Protein AF-A0A955VU96-F1 (afdb_monomer)

Foldseek 3Di:
DDDPPDDPPDDDDDPDDDPDDDDDCPPVPDPVVVVVVVLVVLCCQLFAADDPPRLLAPRRHHDPDFDDSVVNLCVSLPPDDDDPQDWDSPPKDKDWAPDFDQAQVVQSCLQVVLVCCCCPNDLHQFDQDPPDNVDTHHGLDQVQVLQCVQVVWDDPVCPDPPDPDFAAQCCQQWDWDWDPDDDPRRDHTKTKGAPPDGIDHGQWGWHWGDDPHGIIIMIMGIPHDRHPQIDTVVGPDIRGHHWDALVRCVPSSNCSNQVSPRNNVVSSRVSSRVD

Sequence (275 aa):
REARDKTPGTLTAVAGRFEVLTIDRRDLTDDDDVEGVRRAVDAWLAFGGLGGRTRRGFGAVAADTVRDPAEELARLSAGLQNRAGVTSLAGARLVTHPKSDATALSALDRGLGRLKAFRQGPGIGRNPGTDDPRRPGRSRWPEADEIRRITGQADRKHRTPLTTTRAFPRAAFGLPIIFHFKDFGDPSDTTLKPRGTERMASPLIIRPYARDEGFGSFALRLSAPMPTPIELGNSAADNVPTAITDAEARSDLMRTALDGNSDVLGAFLKFFAGD

Structure (mmCIF, N/CA/C/O backbone):
data_AF-A0A955VU96-F1
#
_entry.id   AF-A0A955VU96-F1
#
loop_
_atom_site.group_PDB
_atom_site.id
_atom_site.type_symbol
_atom_site.label_atom_id
_atom_site.label_alt_id
_atom_site.label_comp_id
_atom_site.label_asym_id
_atom_site.label_entity_id
_atom_site.label_seq_id
_atom_site.pdbx_PDB_ins_code
_atom_site.Cartn_x
_atom_site.Cartn_y
_atom_site.Cartn_z
_atom_site.occupancy
_atom_site.B_iso_or_equiv
_atom_site.auth_seq_id
_atom_site.auth_comp_id
_atom_site.auth_asym_id
_atom_site.auth_atom_id
_atom_site.pdbx_PDB_model_num
ATOM 1 N N . ARG A 1 1 ? 28.567 -24.040 3.131 1.00 37.78 1 ARG A N 1
ATOM 2 C CA . ARG A 1 1 ? 27.891 -24.135 4.449 1.00 37.78 1 ARG A CA 1
ATOM 3 C C . ARG A 1 1 ? 27.995 -22.757 5.105 1.00 37.78 1 ARG A C 1
ATOM 5 O O . ARG A 1 1 ? 28.803 -22.593 5.993 1.00 37.78 1 ARG A O 1
ATOM 12 N N . GLU A 1 2 ? 27.249 -21.762 4.618 1.00 39.00 2 GLU A N 1
ATOM 13 C CA . GLU A 1 2 ? 27.359 -20.363 5.078 1.00 39.00 2 GLU A CA 1
ATOM 14 C C . GLU A 1 2 ? 26.062 -19.611 4.730 1.00 39.00 2 GLU A C 1
ATOM 16 O O . GLU A 1 2 ? 25.947 -18.960 3.700 1.00 39.00 2 GLU A O 1
ATOM 21 N N . ALA A 1 3 ? 25.012 -19.807 5.531 1.00 41.88 3 ALA A N 1
ATOM 22 C CA . ALA A 1 3 ? 23.758 -19.047 5.417 1.00 41.88 3 ALA A CA 1
ATOM 23 C C . ALA A 1 3 ? 22.894 -19.211 6.680 1.00 41.88 3 ALA A C 1
ATOM 25 O O . ALA A 1 3 ? 21.705 -19.507 6.591 1.00 41.88 3 ALA A O 1
ATOM 26 N N . ARG A 1 4 ? 23.489 -19.111 7.875 1.00 40.88 4 ARG A N 1
ATOM 27 C CA . ARG A 1 4 ? 22.760 -19.340 9.137 1.00 40.88 4 ARG A CA 1
ATOM 28 C C . ARG A 1 4 ? 22.871 -18.217 10.164 1.00 40.88 4 ARG A C 1
ATOM 30 O O . ARG A 1 4 ? 22.653 -18.474 11.337 1.00 40.88 4 ARG A O 1
ATOM 37 N N . ASP A 1 5 ? 23.122 -16.988 9.716 1.00 41.06 5 ASP A N 1
ATOM 38 C CA . ASP A 1 5 ? 23.160 -15.834 10.627 1.00 41.06 5 ASP A CA 1
ATOM 39 C C . ASP A 1 5 ? 22.475 -14.570 10.081 1.00 41.06 5 ASP A C 1
ATOM 41 O O . ASP A 1 5 ? 22.855 -13.442 10.375 1.00 41.06 5 ASP A O 1
ATOM 45 N N . LYS A 1 6 ? 21.446 -14.736 9.239 1.00 42.16 6 LYS A N 1
ATOM 46 C CA . LYS A 1 6 ? 20.579 -13.613 8.857 1.00 42.16 6 LYS A CA 1
ATOM 47 C C . LYS A 1 6 ? 19.292 -13.702 9.658 1.00 42.16 6 LYS A C 1
ATOM 49 O O . LYS A 1 6 ? 18.528 -14.655 9.507 1.00 42.16 6 LYS A O 1
ATOM 54 N N . THR A 1 7 ? 19.066 -12.710 10.515 1.00 37.75 7 THR A N 1
ATOM 55 C CA . THR A 1 7 ? 17.790 -12.487 11.199 1.00 37.75 7 THR A CA 1
ATOM 56 C C . THR A 1 7 ? 16.649 -12.558 10.170 1.00 37.75 7 THR A C 1
ATOM 58 O O . THR A 1 7 ? 16.792 -12.013 9.070 1.00 37.75 7 THR A O 1
ATOM 61 N N . PRO A 1 8 ? 15.509 -13.209 10.464 1.00 36.53 8 PRO A N 1
ATOM 62 C CA . PRO A 1 8 ? 14.368 -13.197 9.556 1.00 36.53 8 PRO A CA 1
ATOM 63 C C . PRO A 1 8 ? 14.013 -11.756 9.157 1.00 36.53 8 PRO A C 1
ATOM 65 O O . PRO A 1 8 ? 13.716 -10.926 10.014 1.00 36.53 8 PRO A O 1
ATOM 68 N N . GLY A 1 9 ? 14.068 -11.449 7.857 1.00 46.19 9 GLY A N 1
ATOM 69 C CA . GLY A 1 9 ? 13.768 -10.113 7.329 1.00 46.19 9 GLY A CA 1
ATOM 70 C C . GLY A 1 9 ? 14.965 -9.238 6.935 1.00 46.19 9 GLY A C 1
ATOM 71 O O . GLY A 1 9 ? 14.740 -8.091 6.556 1.00 46.19 9 GLY A O 1
ATOM 72 N N . THR A 1 10 ? 16.209 -9.731 6.959 1.00 47.72 10 THR A N 1
ATOM 73 C CA . THR A 1 10 ? 17.343 -8.980 6.389 1.00 47.72 10 THR A CA 1
ATOM 74 C C . THR A 1 10 ? 17.204 -8.857 4.865 1.00 47.72 10 THR A C 1
ATOM 76 O O . THR A 1 10 ? 17.210 -9.859 4.145 1.00 47.72 10 THR A O 1
ATOM 79 N N . LEU A 1 11 ? 17.094 -7.621 4.364 1.00 51.94 11 LEU A N 1
ATOM 80 C CA . LEU A 1 11 ? 17.192 -7.312 2.935 1.00 51.94 11 LEU A CA 1
ATOM 81 C C . LEU A 1 11 ? 18.573 -7.737 2.431 1.00 51.94 11 LEU A C 1
ATOM 83 O O . LEU A 1 11 ? 19.592 -7.309 2.965 1.00 51.94 11 LEU A O 1
ATOM 87 N N . THR A 1 12 ? 18.614 -8.595 1.419 1.00 53.12 12 THR A N 1
ATOM 88 C CA . THR A 1 12 ? 19.870 -9.065 0.830 1.00 53.12 12 THR A CA 1
ATOM 89 C C . THR A 1 12 ? 19.870 -8.750 -0.653 1.00 53.12 12 THR A C 1
ATOM 91 O O . THR A 1 12 ? 18.906 -9.048 -1.353 1.00 53.12 12 THR A O 1
ATOM 94 N N . ALA A 1 13 ? 20.936 -8.101 -1.121 1.00 55.53 13 ALA A N 1
ATOM 95 C CA . ALA A 1 13 ? 21.154 -7.898 -2.542 1.00 55.53 13 ALA A CA 1
ATOM 96 C C . ALA A 1 13 ? 21.575 -9.235 -3.161 1.00 55.53 13 ALA A C 1
ATOM 98 O O . ALA A 1 13 ? 22.562 -9.835 -2.737 1.00 55.53 13 ALA A O 1
ATOM 99 N N . VAL A 1 14 ? 20.823 -9.700 -4.154 1.00 57.22 14 VAL A N 1
ATOM 100 C CA . VAL A 1 14 ? 21.284 -10.736 -5.078 1.00 57.22 14 VAL A CA 1
ATOM 101 C C . VAL A 1 14 ? 21.777 -9.986 -6.307 1.00 57.22 14 VAL A C 1
ATOM 103 O O . VAL A 1 14 ? 20.975 -9.526 -7.113 1.00 57.22 14 VAL A O 1
ATOM 106 N N . ALA A 1 15 ? 23.090 -9.785 -6.406 1.00 54.12 15 ALA A N 1
ATOM 107 C CA . ALA A 1 15 ? 23.705 -9.251 -7.614 1.00 54.12 15 ALA A CA 1
ATOM 108 C C . ALA A 1 15 ? 23.830 -10.403 -8.619 1.00 54.12 15 ALA A C 1
ATOM 110 O O . ALA A 1 15 ? 24.781 -11.177 -8.575 1.00 54.12 15 ALA A O 1
ATOM 111 N N . GLY A 1 16 ? 22.817 -10.565 -9.465 1.00 55.75 16 GLY A N 1
ATOM 112 C CA . GLY A 1 16 ? 22.824 -11.511 -10.574 1.00 55.75 16 GLY A CA 1
ATOM 113 C C . GLY A 1 16 ? 22.365 -10.799 -11.838 1.00 55.75 16 GLY A C 1
ATOM 114 O O . GLY A 1 16 ? 21.359 -10.092 -11.808 1.00 55.75 16 GLY A O 1
ATOM 115 N N . ARG A 1 17 ? 23.106 -10.965 -12.935 1.00 55.56 17 ARG A N 1
ATOM 116 C CA . ARG A 1 17 ? 22.673 -10.534 -14.265 1.00 55.56 17 ARG A CA 1
ATOM 117 C C . ARG A 1 17 ? 21.939 -11.704 -14.912 1.00 55.56 17 ARG A C 1
ATOM 119 O O . ARG A 1 17 ? 22.501 -12.788 -15.029 1.00 55.56 17 ARG A O 1
ATOM 126 N N . PHE A 1 18 ? 20.684 -11.500 -15.293 1.00 57.34 18 PHE A N 1
ATOM 127 C CA . PHE A 1 18 ? 19.974 -12.434 -16.162 1.00 57.34 18 PHE A CA 1
ATOM 128 C C . PHE A 1 18 ? 20.207 -11.955 -17.591 1.00 57.34 18 PHE A C 1
ATOM 130 O O . PHE A 1 18 ? 19.754 -10.872 -17.944 1.00 57.34 18 PHE A O 1
ATOM 137 N N . GLU A 1 19 ? 20.976 -12.704 -18.381 1.00 55.59 19 GLU A N 1
ATOM 138 C CA . GLU A 1 19 ? 21.433 -12.210 -19.688 1.00 55.59 19 GLU A CA 1
ATOM 139 C C . GLU A 1 19 ? 20.438 -12.463 -20.823 1.00 55.59 19 GLU A C 1
ATOM 141 O O . GLU A 1 19 ? 20.494 -11.761 -21.827 1.00 55.59 19 GLU A O 1
ATOM 146 N N . VAL A 1 20 ? 19.503 -13.414 -20.686 1.00 53.88 20 VAL A N 1
ATOM 147 C CA . VAL A 1 20 ? 18.579 -13.740 -21.782 1.00 53.88 20 VAL A CA 1
ATOM 148 C C . VAL A 1 20 ? 17.204 -14.191 -21.269 1.00 53.88 20 VAL A C 1
ATOM 150 O O . VAL A 1 20 ? 17.077 -15.244 -20.648 1.00 53.88 20 VAL A O 1
ATOM 153 N N . LEU A 1 21 ? 16.159 -13.418 -21.588 1.00 58.00 21 LEU A N 1
ATOM 154 C CA . LEU A 1 21 ? 14.778 -13.904 -21.665 1.00 58.00 21 LEU A CA 1
ATOM 155 C C . LEU A 1 21 ? 14.465 -14.152 -23.147 1.00 58.00 21 LEU A C 1
ATOM 157 O O . LEU A 1 21 ? 14.115 -13.220 -23.869 1.00 58.00 21 LEU A O 1
ATOM 161 N N . THR A 1 22 ? 14.610 -15.392 -23.613 1.00 59.28 22 THR A N 1
ATOM 162 C CA . THR A 1 22 ? 14.171 -15.766 -24.965 1.00 59.28 22 THR A CA 1
ATOM 163 C C . THR A 1 22 ? 12.691 -16.104 -24.912 1.00 59.28 22 THR A C 1
ATOM 165 O O . THR A 1 22 ? 12.302 -17.076 -24.267 1.00 59.28 22 THR A O 1
ATOM 168 N N . ILE A 1 23 ? 11.868 -15.314 -25.597 1.00 62.75 23 ILE A N 1
ATOM 169 C CA . ILE A 1 23 ? 10.471 -15.664 -25.856 1.00 62.75 23 ILE A CA 1
ATOM 170 C C . ILE A 1 23 ? 10.433 -16.280 -27.248 1.00 62.75 23 ILE A C 1
ATOM 172 O O . ILE A 1 23 ? 10.687 -15.606 -28.246 1.00 62.75 23 ILE A O 1
ATOM 176 N N . ASP A 1 24 ? 10.178 -17.580 -27.299 1.00 66.44 24 ASP A N 1
ATOM 177 C CA . ASP A 1 24 ? 10.058 -18.303 -28.552 1.00 66.44 24 ASP A CA 1
ATOM 178 C C . ASP A 1 24 ? 8.732 -17.942 -29.236 1.00 66.44 24 ASP A C 1
ATOM 180 O O . ASP A 1 24 ? 7.654 -18.217 -28.714 1.00 66.44 24 ASP A O 1
ATOM 184 N N . ARG A 1 25 ? 8.816 -17.279 -30.395 1.00 68.62 25 ARG A N 1
ATOM 185 C CA . ARG A 1 25 ? 7.657 -16.771 -31.148 1.00 68.62 25 ARG A CA 1
ATOM 186 C C . ARG A 1 25 ? 6.907 -17.878 -31.899 1.00 68.62 25 ARG A C 1
ATOM 188 O O . ARG A 1 25 ? 5.912 -17.578 -32.545 1.00 68.62 25 ARG A O 1
ATOM 195 N N . ARG A 1 26 ? 7.353 -19.140 -31.862 1.00 67.81 26 ARG A N 1
ATOM 196 C CA . ARG A 1 26 ? 6.764 -20.214 -32.687 1.00 67.81 26 ARG A CA 1
ATOM 197 C C . ARG A 1 26 ? 5.242 -20.375 -32.528 1.00 67.81 26 ARG A C 1
ATOM 199 O O . ARG A 1 26 ? 4.610 -20.791 -33.492 1.00 67.81 26 ARG A O 1
ATOM 206 N N . ASP A 1 27 ? 4.675 -19.945 -31.397 1.00 66.00 27 ASP A N 1
ATOM 207 C CA . ASP A 1 27 ? 3.232 -19.995 -31.113 1.00 66.00 27 ASP A CA 1
ATOM 208 C C . ASP A 1 27 ? 2.512 -18.621 -31.158 1.00 66.00 27 ASP A C 1
ATOM 210 O O . ASP A 1 27 ? 1.307 -18.560 -30.935 1.00 66.00 27 ASP A O 1
ATOM 214 N N . LEU A 1 28 ? 3.215 -17.512 -31.444 1.00 73.19 28 LEU A N 1
ATOM 215 C CA . LEU A 1 28 ? 2.649 -16.151 -31.539 1.00 73.19 28 LEU A CA 1
ATOM 216 C C . LEU A 1 28 ? 2.597 -15.700 -33.006 1.00 73.19 28 LEU A C 1
ATOM 218 O O . LEU A 1 28 ? 3.532 -15.076 -33.527 1.00 73.19 28 LEU A O 1
ATOM 222 N N . THR A 1 29 ? 1.510 -16.063 -33.686 1.00 72.50 29 THR A N 1
ATOM 223 C CA . THR A 1 29 ? 1.333 -15.827 -35.127 1.00 72.50 29 THR A CA 1
ATOM 224 C C . THR A 1 29 ? 0.761 -14.450 -35.466 1.00 72.50 29 THR A C 1
ATOM 226 O O . THR A 1 29 ? 0.952 -14.002 -36.593 1.00 72.50 29 THR A O 1
ATOM 229 N N . ASP A 1 30 ? 0.092 -13.785 -34.520 1.00 83.62 30 ASP A N 1
ATOM 230 C CA . ASP A 1 30 ? -0.483 -12.442 -34.682 1.00 83.62 30 ASP A CA 1
ATOM 231 C C . ASP A 1 30 ? 0.471 -11.363 -34.129 1.00 83.62 30 ASP A C 1
ATOM 233 O O . ASP A 1 30 ? 1.083 -11.536 -33.071 1.00 83.62 30 ASP A O 1
ATOM 237 N N . ASP A 1 31 ? 0.619 -10.247 -34.844 1.00 84.44 31 ASP A N 1
ATOM 238 C CA . ASP A 1 31 ? 1.429 -9.111 -34.397 1.00 84.44 31 ASP A CA 1
ATOM 239 C C . ASP A 1 31 ? 0.819 -8.428 -33.160 1.00 84.44 31 ASP A C 1
ATOM 241 O O . ASP A 1 31 ? 1.570 -7.957 -32.298 1.00 84.44 31 ASP A O 1
ATOM 245 N N . ASP A 1 32 ? -0.511 -8.457 -33.010 1.00 85.69 32 ASP A N 1
ATOM 246 C CA . ASP A 1 32 ? -1.201 -7.939 -31.822 1.00 85.69 32 ASP A CA 1
ATOM 247 C C . ASP A 1 32 ? -0.855 -8.756 -30.565 1.00 85.69 32 ASP A C 1
ATOM 249 O O . ASP A 1 32 ? -0.622 -8.190 -29.490 1.00 85.69 32 ASP A O 1
ATOM 253 N N . ASP A 1 33 ? -0.740 -10.081 -30.694 1.00 84.50 33 ASP A N 1
ATOM 254 C CA . ASP A 1 33 ? -0.336 -10.963 -29.594 1.00 84.50 33 ASP A CA 1
ATOM 255 C C . ASP A 1 33 ? 1.119 -10.707 -29.182 1.00 84.50 33 ASP A C 1
ATOM 257 O O . ASP A 1 33 ? 1.444 -10.638 -27.991 1.00 84.50 33 ASP A O 1
ATOM 261 N N . VAL A 1 34 ? 2.007 -10.518 -30.162 1.00 84.06 34 VAL A N 1
ATOM 262 C CA . VAL A 1 34 ? 3.418 -10.196 -29.907 1.00 84.06 34 VAL A CA 1
ATOM 263 C C . VAL A 1 34 ? 3.546 -8.866 -29.170 1.00 84.06 34 VAL A C 1
ATOM 265 O O . VAL A 1 34 ? 4.304 -8.773 -28.198 1.00 84.06 34 VAL A O 1
ATOM 268 N N . GLU A 1 35 ? 2.807 -7.844 -29.595 1.00 86.69 35 GLU A N 1
ATOM 269 C CA . GLU A 1 35 ? 2.803 -6.553 -28.914 1.00 86.69 35 GLU A CA 1
ATOM 270 C C . GLU A 1 35 ? 2.184 -6.652 -27.513 1.00 86.69 35 GLU A C 1
ATOM 272 O O . GLU A 1 35 ? 2.715 -6.086 -26.555 1.00 86.69 35 GLU A O 1
ATOM 277 N N . GLY A 1 36 ? 1.127 -7.448 -27.343 1.00 87.31 36 GLY A N 1
ATOM 278 C CA . GLY A 1 36 ? 0.539 -7.747 -26.038 1.00 87.31 36 GLY A CA 1
ATOM 279 C C . GLY A 1 36 ? 1.548 -8.355 -25.059 1.00 87.31 36 GLY A C 1
ATOM 280 O O . GLY A 1 36 ? 1.676 -7.886 -23.922 1.00 87.31 36 GLY A O 1
ATOM 281 N N . VAL A 1 37 ? 2.321 -9.350 -25.504 1.00 87.50 37 VAL A N 1
ATOM 282 C CA . VAL A 1 37 ? 3.383 -9.976 -24.699 1.00 87.50 37 VAL A CA 1
ATOM 283 C C . VAL A 1 37 ? 4.492 -8.975 -24.376 1.00 87.50 37 VAL A C 1
ATOM 285 O O . VAL A 1 37 ? 4.907 -8.884 -23.219 1.00 87.50 37 VAL A O 1
ATOM 288 N N . ARG A 1 38 ? 4.944 -8.178 -25.353 1.00 87.06 38 ARG A N 1
ATOM 289 C CA . ARG A 1 38 ? 5.956 -7.131 -25.126 1.00 87.06 38 ARG A CA 1
ATOM 290 C C . ARG A 1 38 ? 5.502 -6.119 -24.082 1.00 87.06 38 ARG A C 1
ATOM 292 O O . ARG A 1 38 ? 6.236 -5.866 -23.128 1.00 87.06 38 ARG A O 1
ATOM 299 N N . ARG A 1 39 ? 4.272 -5.610 -24.195 1.00 91.38 39 ARG A N 1
ATOM 300 C CA . ARG A 1 39 ? 3.687 -4.687 -23.211 1.00 91.38 39 ARG A CA 1
ATOM 301 C C . ARG A 1 39 ? 3.573 -5.317 -21.827 1.00 91.38 39 ARG A C 1
ATOM 303 O O . ARG A 1 39 ? 3.836 -4.643 -20.833 1.00 91.38 39 ARG A O 1
ATOM 310 N N . ALA A 1 40 ? 3.208 -6.597 -21.739 1.00 90.62 40 ALA A N 1
ATOM 311 C CA . ALA A 1 40 ? 3.141 -7.308 -20.465 1.00 90.62 40 ALA A CA 1
ATOM 312 C C . ALA A 1 40 ? 4.525 -7.442 -19.807 1.00 90.62 40 ALA A C 1
ATOM 314 O O . ALA A 1 40 ? 4.657 -7.205 -18.603 1.00 90.62 40 ALA A O 1
ATOM 315 N N . VAL A 1 41 ? 5.560 -7.765 -20.590 1.00 89.44 41 VAL A N 1
ATOM 316 C CA . VAL A 1 41 ? 6.950 -7.842 -20.115 1.00 89.44 41 VAL A CA 1
ATOM 317 C C . VAL A 1 41 ? 7.457 -6.468 -19.687 1.00 89.44 41 VAL A C 1
ATOM 319 O O . VAL A 1 41 ? 8.011 -6.346 -18.599 1.00 89.44 41 VAL A O 1
ATOM 322 N N . ASP A 1 42 ? 7.208 -5.422 -20.473 1.00 91.38 42 ASP A N 1
ATOM 323 C CA . ASP A 1 42 ? 7.569 -4.050 -20.113 1.00 91.38 42 ASP A CA 1
ATOM 324 C C . ASP A 1 42 ? 6.890 -3.597 -18.814 1.00 91.38 42 ASP A C 1
ATOM 326 O O . ASP A 1 42 ? 7.549 -3.060 -17.925 1.00 91.38 42 ASP A O 1
ATOM 330 N N . ALA A 1 43 ? 5.592 -3.869 -18.650 1.00 93.50 43 ALA A N 1
ATOM 331 C CA . ALA A 1 43 ? 4.876 -3.571 -17.413 1.00 93.50 43 ALA A CA 1
ATOM 332 C C . ALA A 1 43 ? 5.418 -4.364 -16.219 1.00 93.50 43 ALA A C 1
ATOM 334 O O . ALA A 1 43 ? 5.503 -3.837 -15.106 1.00 93.50 43 ALA A O 1
ATOM 335 N N . TRP A 1 44 ? 5.821 -5.616 -16.430 1.00 92.56 44 TRP A N 1
ATOM 336 C CA . TRP A 1 44 ? 6.469 -6.418 -15.399 1.00 92.56 44 TRP A CA 1
ATOM 337 C C . TRP A 1 44 ? 7.870 -5.890 -15.043 1.00 92.56 44 TRP A C 1
ATOM 339 O O . TRP A 1 44 ? 8.200 -5.823 -13.859 1.00 92.56 44 TRP A O 1
ATOM 349 N N . LEU A 1 45 ? 8.657 -5.425 -16.017 1.00 90.00 45 LEU A N 1
ATOM 350 C CA . LEU A 1 45 ? 9.946 -4.763 -15.783 1.00 90.00 45 LEU A CA 1
ATOM 351 C C . LEU A 1 45 ? 9.774 -3.421 -15.049 1.00 90.00 45 LEU A C 1
ATOM 353 O O . LEU A 1 45 ? 10.561 -3.095 -14.161 1.00 90.00 45 LEU A O 1
ATOM 357 N N . ALA A 1 46 ? 8.735 -2.650 -15.380 1.00 93.12 46 ALA A N 1
ATOM 358 C CA . ALA A 1 46 ? 8.477 -1.331 -14.804 1.00 93.12 46 ALA A CA 1
ATOM 359 C C . ALA A 1 46 ? 7.801 -1.381 -13.422 1.00 93.12 46 ALA A C 1
ATOM 361 O O . ALA A 1 46 ? 8.066 -0.533 -12.569 1.00 93.12 46 ALA A O 1
ATOM 362 N N . PHE A 1 47 ? 6.938 -2.361 -13.152 1.00 94.75 47 PHE A N 1
ATOM 363 C CA . PHE A 1 47 ? 6.093 -2.365 -11.945 1.00 94.75 47 PHE A CA 1
ATOM 364 C C . PHE A 1 47 ? 6.077 -3.699 -11.191 1.00 94.75 47 PHE A C 1
ATOM 366 O O . PHE A 1 47 ? 5.535 -3.778 -10.087 1.00 94.75 47 PHE A O 1
ATOM 373 N N . GLY A 1 48 ? 6.670 -4.745 -11.762 1.00 92.44 48 GLY A N 1
ATOM 374 C CA . GLY A 1 48 ? 6.746 -6.082 -11.189 1.00 92.44 48 GLY A CA 1
ATOM 375 C C . GLY A 1 48 ? 8.067 -6.381 -10.477 1.00 92.44 48 GLY A C 1
ATOM 376 O O . GLY A 1 48 ? 8.762 -5.504 -9.955 1.00 92.44 48 GLY A O 1
ATOM 377 N N . GLY A 1 49 ? 8.372 -7.674 -10.413 1.00 91.12 49 GLY A N 1
ATOM 378 C CA . GLY A 1 49 ? 9.557 -8.228 -9.771 1.00 91.12 49 GLY A CA 1
ATOM 379 C C . GLY A 1 49 ? 9.484 -9.750 -9.652 1.00 91.12 49 GLY A C 1
ATOM 380 O O . GLY A 1 49 ? 8.461 -10.361 -9.976 1.00 91.12 49 GLY A O 1
ATOM 381 N N . LEU A 1 50 ? 10.568 -10.352 -9.167 1.00 89.31 50 LEU A N 1
ATOM 382 C CA . LEU A 1 50 ? 10.716 -11.793 -8.956 1.00 89.31 50 LEU A CA 1
ATOM 383 C C . LEU A 1 50 ? 10.548 -12.179 -7.479 1.00 89.31 50 LEU A C 1
ATOM 385 O O . LEU A 1 50 ? 11.007 -11.488 -6.572 1.00 89.31 50 LEU A O 1
ATOM 389 N N . GLY A 1 51 ? 9.938 -13.337 -7.227 1.00 89.44 51 GLY A N 1
ATOM 390 C CA . GLY A 1 51 ? 9.832 -13.911 -5.885 1.00 89.44 51 GLY A CA 1
ATOM 391 C C . GLY A 1 51 ? 8.724 -13.307 -5.013 1.00 89.44 51 GLY A C 1
ATOM 392 O O . GLY A 1 51 ? 7.647 -12.940 -5.481 1.00 89.44 51 GLY A O 1
ATOM 393 N N . GLY A 1 52 ? 8.953 -13.286 -3.697 1.00 87.94 52 GLY A N 1
ATOM 394 C CA . GLY A 1 52 ? 7.953 -12.884 -2.707 1.00 87.94 52 GLY A CA 1
ATOM 395 C C . GLY A 1 52 ? 7.916 -11.376 -2.457 1.00 87.94 52 GLY A C 1
ATOM 396 O O . GLY A 1 52 ? 8.941 -10.708 -2.465 1.00 87.94 52 GLY A O 1
ATOM 397 N N . ARG A 1 53 ? 6.730 -10.847 -2.124 1.00 91.38 53 ARG A N 1
ATOM 398 C CA . ARG A 1 53 ? 6.521 -9.438 -1.714 1.00 91.38 53 ARG A CA 1
ATOM 399 C C . ARG A 1 53 ? 6.873 -8.403 -2.798 1.00 91.38 53 ARG A C 1
ATOM 401 O O . ARG A 1 53 ? 7.233 -7.276 -2.469 1.00 91.38 53 ARG A O 1
ATOM 408 N N . THR A 1 54 ? 6.664 -8.730 -4.071 1.00 94.44 54 THR A N 1
ATOM 409 C CA . THR A 1 54 ? 6.911 -7.835 -5.225 1.00 94.44 54 THR A CA 1
ATOM 410 C C . THR A 1 54 ? 6.129 -6.518 -5.165 1.00 94.44 54 THR A C 1
ATOM 412 O O . THR A 1 54 ? 6.659 -5.460 -5.479 1.00 94.44 54 THR A O 1
ATOM 415 N N . ARG A 1 55 ? 4.911 -6.519 -4.605 1.00 95.12 55 ARG A N 1
ATOM 416 C CA . ARG A 1 55 ? 4.129 -5.291 -4.303 1.00 95.12 55 ARG A CA 1
ATOM 417 C C . ARG A 1 55 ? 4.743 -4.393 -3.216 1.00 95.12 55 ARG A C 1
ATOM 419 O O . ARG A 1 55 ? 4.224 -3.325 -2.889 1.00 95.12 55 ARG A O 1
ATOM 426 N N . ARG A 1 56 ? 5.812 -4.858 -2.582 1.00 96.00 56 ARG A N 1
ATOM 427 C CA . ARG A 1 56 ? 6.648 -4.122 -1.632 1.00 96.00 56 ARG A CA 1
ATOM 428 C C . ARG A 1 56 ? 8.077 -4.002 -2.170 1.00 96.00 56 ARG A C 1
ATOM 430 O O . ARG A 1 56 ? 8.985 -3.859 -1.368 1.00 96.00 56 ARG A O 1
ATOM 437 N N . GLY A 1 57 ? 8.266 -4.130 -3.485 1.00 94.06 57 GLY A N 1
ATOM 438 C CA . GLY A 1 57 ? 9.503 -3.808 -4.197 1.00 94.06 57 GLY A CA 1
ATOM 439 C C . GLY A 1 57 ? 10.618 -4.838 -4.063 1.00 94.06 57 GLY A C 1
ATOM 440 O O . GLY A 1 57 ? 11.701 -4.635 -4.601 1.00 94.06 57 GLY A O 1
ATOM 441 N N . PHE A 1 58 ? 10.366 -5.949 -3.369 1.00 92.75 58 PHE A N 1
ATOM 442 C CA . PHE A 1 58 ? 11.307 -7.061 -3.296 1.00 92.75 58 PHE A CA 1
ATOM 443 C C . PHE A 1 58 ? 11.415 -7.743 -4.661 1.00 92.75 58 PHE A C 1
ATOM 445 O O . PHE A 1 58 ? 10.405 -7.951 -5.334 1.00 92.75 58 PHE A O 1
ATOM 452 N N . GLY A 1 59 ? 12.647 -8.073 -5.051 1.00 91.06 59 GLY A N 1
ATOM 453 C CA . GLY A 1 59 ? 12.938 -8.674 -6.351 1.00 91.06 59 GLY A CA 1
ATOM 454 C C . GLY A 1 59 ? 12.686 -7.741 -7.534 1.00 91.06 59 GLY A C 1
ATOM 455 O O . GLY A 1 59 ? 12.411 -8.226 -8.628 1.00 91.06 59 GLY A O 1
ATOM 456 N N . ALA A 1 60 ? 12.734 -6.421 -7.322 1.00 91.81 60 ALA A N 1
ATOM 457 C CA . ALA A 1 60 ? 12.682 -5.454 -8.409 1.00 91.81 60 ALA A CA 1
ATOM 458 C C . ALA A 1 60 ? 13.813 -5.727 -9.414 1.00 91.81 60 ALA A C 1
ATOM 460 O O . ALA A 1 60 ? 14.981 -5.802 -9.041 1.00 91.81 60 ALA A O 1
ATOM 461 N N . VAL A 1 61 ? 13.439 -5.869 -10.682 1.00 87.06 61 VAL A N 1
ATOM 462 C CA . VAL A 1 61 ? 14.349 -6.030 -11.824 1.00 87.06 61 VAL A CA 1
ATOM 463 C C . VAL A 1 61 ? 14.425 -4.715 -12.585 1.00 87.06 61 VAL A C 1
ATOM 465 O O . VAL A 1 61 ? 13.426 -4.009 -12.627 1.00 87.06 61 VAL A O 1
ATOM 468 N N . ALA A 1 62 ? 15.560 -4.365 -13.175 1.00 80.12 62 ALA A N 1
ATOM 469 C CA . ALA A 1 62 ? 15.686 -3.177 -14.018 1.00 80.12 62 ALA A CA 1
ATOM 470 C C . ALA A 1 62 ? 16.111 -3.590 -15.428 1.00 80.12 62 ALA A C 1
ATOM 472 O O . ALA A 1 62 ? 16.792 -4.601 -15.592 1.00 80.12 62 ALA A O 1
ATOM 473 N N . ALA A 1 63 ? 15.688 -2.815 -16.427 1.00 79.06 63 ALA A N 1
ATOM 474 C CA . ALA A 1 63 ? 16.284 -2.887 -17.753 1.00 79.06 63 ALA A CA 1
ATOM 475 C C . ALA A 1 63 ? 17.688 -2.260 -17.716 1.00 79.06 63 ALA A C 1
ATOM 477 O O . ALA A 1 63 ? 17.986 -1.463 -16.825 1.00 79.06 63 ALA A O 1
ATOM 478 N N . ASP A 1 64 ? 18.517 -2.581 -18.709 1.00 78.56 64 ASP A N 1
ATOM 479 C CA . ASP A 1 64 ? 19.851 -1.982 -18.861 1.00 78.56 64 ASP A CA 1
ATOM 480 C C . ASP A 1 64 ? 19.780 -0.458 -19.081 1.00 78.56 64 ASP A C 1
ATOM 482 O O . ASP A 1 64 ? 20.717 0.269 -18.763 1.00 78.56 64 ASP A O 1
ATOM 486 N N . THR A 1 65 ? 18.648 0.038 -19.588 1.00 84.00 65 THR A N 1
ATOM 487 C CA . THR A 1 65 ? 18.362 1.466 -19.735 1.00 84.00 65 THR A CA 1
ATOM 488 C C . THR A 1 65 ? 17.496 1.973 -18.587 1.00 84.00 65 THR A C 1
ATOM 490 O O . THR A 1 65 ? 16.515 1.327 -18.201 1.00 84.00 65 THR A O 1
ATOM 493 N N . VAL A 1 66 ? 17.803 3.176 -18.096 1.00 87.88 66 VAL A N 1
ATOM 494 C CA . VAL A 1 66 ? 16.940 3.905 -17.158 1.00 87.88 66 VAL A CA 1
ATOM 495 C C . VAL A 1 66 ? 15.565 4.113 -17.795 1.00 87.88 66 VAL A C 1
ATOM 497 O O . VAL A 1 66 ? 15.456 4.439 -18.975 1.00 87.88 66 VAL A O 1
ATOM 500 N N . ARG A 1 67 ? 14.509 3.881 -17.011 1.00 90.00 67 ARG A N 1
ATOM 501 C CA . ARG A 1 67 ? 13.117 4.095 -17.417 1.00 90.00 67 ARG A CA 1
ATOM 502 C C . ARG A 1 67 ? 12.416 4.908 -16.342 1.00 90.00 67 ARG A C 1
ATOM 504 O O . ARG A 1 67 ? 12.335 4.451 -15.195 1.00 90.00 67 ARG A O 1
ATOM 511 N N . ASP A 1 68 ? 11.923 6.091 -16.697 1.00 94.19 68 ASP A N 1
ATOM 512 C CA . ASP A 1 68 ? 11.129 6.883 -15.767 1.00 94.19 68 ASP A CA 1
ATOM 513 C C . ASP A 1 68 ? 9.771 6.194 -15.526 1.00 94.19 68 ASP A C 1
ATOM 515 O O . ASP A 1 68 ? 9.051 5.862 -16.472 1.00 94.19 68 ASP A O 1
ATOM 519 N N . PRO A 1 69 ? 9.394 5.926 -14.264 1.00 96.31 69 PRO A N 1
ATOM 520 C CA . PRO A 1 69 ? 8.196 5.158 -13.969 1.00 96.31 69 PRO A CA 1
ATOM 521 C C . PRO A 1 69 ? 6.896 5.888 -14.340 1.00 96.31 69 PRO A C 1
ATOM 523 O O . PRO A 1 69 ? 5.887 5.218 -14.574 1.00 96.31 69 PRO A O 1
ATOM 526 N N . ALA A 1 70 ? 6.881 7.224 -14.388 1.00 96.69 70 ALA A N 1
ATOM 527 C CA . ALA A 1 70 ? 5.705 7.982 -14.805 1.00 96.69 70 ALA A CA 1
ATOM 528 C C . ALA A 1 70 ? 5.526 7.927 -16.329 1.00 96.69 70 ALA A C 1
ATOM 530 O O . ALA A 1 70 ? 4.407 7.705 -16.798 1.00 96.69 70 ALA A O 1
ATOM 531 N N . GLU A 1 71 ? 6.618 8.040 -17.089 1.00 96.69 71 GLU A N 1
ATOM 532 C CA . GLU A 1 71 ? 6.608 7.855 -18.547 1.00 96.69 71 GLU A CA 1
ATOM 533 C C . GLU A 1 71 ? 6.177 6.434 -18.933 1.00 96.69 71 GLU A C 1
ATOM 535 O O . GLU A 1 71 ? 5.289 6.254 -19.771 1.00 96.69 71 GLU A O 1
ATOM 540 N N . GLU A 1 72 ? 6.723 5.417 -18.259 1.00 96.44 72 GLU A N 1
ATOM 541 C CA . GLU A 1 72 ? 6.318 4.023 -18.462 1.00 96.44 72 GLU A CA 1
ATOM 542 C C . GLU A 1 72 ? 4.840 3.812 -18.137 1.00 96.44 72 GLU A C 1
ATOM 544 O O . GLU A 1 72 ? 4.141 3.120 -18.878 1.00 96.44 72 GLU A O 1
ATOM 549 N N . LEU A 1 73 ? 4.323 4.427 -17.067 1.00 97.56 73 LEU A N 1
ATOM 550 C CA . LEU A 1 73 ? 2.904 4.320 -16.740 1.00 97.56 73 LEU A CA 1
ATOM 551 C C . LEU A 1 73 ? 2.043 4.941 -17.843 1.00 97.56 73 LEU A C 1
ATOM 553 O O . LEU A 1 73 ? 1.060 4.323 -18.255 1.00 97.56 73 LEU A O 1
ATOM 557 N N . ALA A 1 74 ? 2.402 6.130 -18.330 1.00 97.25 74 ALA A N 1
ATOM 558 C CA . ALA A 1 74 ? 1.674 6.803 -19.400 1.00 97.25 74 ALA A CA 1
ATOM 559 C C . ALA A 1 74 ? 1.646 5.946 -20.675 1.00 97.25 74 ALA A C 1
ATOM 561 O O . ALA A 1 74 ? 0.572 5.679 -21.215 1.00 97.25 74 ALA A O 1
ATOM 562 N N . ARG A 1 75 ? 2.805 5.427 -21.097 1.00 96.38 75 ARG A N 1
ATOM 563 C CA . ARG A 1 75 ? 2.932 4.558 -22.274 1.00 96.38 75 ARG A CA 1
ATOM 564 C C . ARG A 1 75 ? 2.149 3.255 -22.119 1.00 96.38 75 ARG A C 1
ATOM 566 O O . ARG A 1 75 ? 1.389 2.874 -23.004 1.00 96.38 75 ARG A O 1
ATOM 573 N N . LEU A 1 76 ? 2.316 2.562 -20.994 1.00 96.00 76 LEU A N 1
ATOM 574 C CA . LEU A 1 76 ? 1.746 1.229 -20.793 1.00 96.00 76 LEU A CA 1
ATOM 575 C C . LEU A 1 76 ? 0.247 1.258 -20.503 1.00 96.00 76 LEU A C 1
ATOM 577 O O . LEU A 1 76 ? -0.445 0.301 -20.850 1.00 96.00 76 LEU A O 1
ATOM 581 N N . SER A 1 77 ? -0.266 2.338 -19.909 1.00 95.50 77 SER A N 1
ATOM 582 C CA . SER A 1 77 ? -1.704 2.513 -19.669 1.00 95.50 77 SER A CA 1
ATOM 583 C C . SER A 1 77 ? -2.465 3.069 -20.876 1.00 95.50 77 SER A C 1
ATOM 585 O O . SER A 1 77 ? -3.692 2.959 -20.911 1.00 95.50 77 SER A O 1
ATOM 587 N N . ALA A 1 78 ? -1.768 3.605 -21.884 1.00 94.06 78 ALA A N 1
ATOM 588 C CA . ALA A 1 78 ? -2.387 4.154 -23.084 1.00 94.06 78 ALA A CA 1
ATOM 589 C C . ALA A 1 78 ? -3.295 3.126 -23.783 1.00 94.06 78 ALA A C 1
ATOM 591 O O . ALA A 1 78 ? -2.922 1.968 -24.011 1.00 94.06 78 ALA A O 1
ATOM 592 N N . GLY A 1 79 ? -4.520 3.560 -24.093 1.00 91.25 79 GLY A N 1
ATOM 593 C CA . GLY A 1 79 ? -5.548 2.749 -24.751 1.00 91.25 79 GLY A CA 1
ATOM 594 C C . GLY A 1 79 ? -6.182 1.658 -23.879 1.00 91.25 79 GLY A C 1
ATOM 595 O O . GLY A 1 79 ? -7.173 1.061 -24.302 1.00 91.25 79 GLY A O 1
ATOM 596 N N . LEU A 1 80 ? -5.677 1.400 -22.665 1.00 92.06 80 LEU A N 1
ATOM 597 C CA . LEU A 1 80 ? -6.269 0.399 -21.783 1.00 92.06 80 LEU A CA 1
ATOM 598 C C . LEU A 1 80 ? -7.614 0.885 -21.245 1.00 92.06 80 LEU A C 1
ATOM 600 O O . LEU A 1 80 ? -7.746 2.000 -20.746 1.00 92.06 80 LEU A O 1
ATOM 604 N N . GLN A 1 81 ? -8.601 -0.004 -21.282 1.00 90.88 81 GLN A N 1
ATOM 605 C CA . GLN A 1 81 ? -9.912 0.223 -20.687 1.00 90.88 81 GLN A CA 1
ATOM 606 C C . GLN A 1 81 ? -10.030 -0.563 -19.384 1.00 90.88 81 GLN A C 1
ATOM 608 O O . GLN A 1 81 ? -9.589 -1.712 -19.285 1.00 90.88 81 GLN A O 1
ATOM 613 N N . ASN A 1 82 ? -10.638 0.053 -18.371 1.00 88.56 82 ASN A N 1
ATOM 614 C CA . ASN A 1 82 ? -10.961 -0.651 -17.137 1.00 88.56 82 ASN A CA 1
ATOM 615 C C . ASN A 1 82 ? -12.031 -1.710 -17.412 1.00 88.56 82 ASN A C 1
ATOM 617 O O . ASN A 1 82 ? -13.102 -1.404 -17.930 1.00 88.56 82 ASN A O 1
ATOM 621 N N . ARG A 1 83 ? -11.747 -2.958 -17.031 1.00 88.06 83 ARG A N 1
ATOM 622 C CA . ARG A 1 83 ? -12.721 -4.053 -17.063 1.00 88.06 83 ARG A CA 1
ATOM 623 C C . ARG A 1 83 ? -13.225 -4.309 -15.648 1.00 88.06 83 ARG A C 1
ATOM 625 O O . ARG A 1 83 ? -12.430 -4.398 -14.713 1.00 88.06 83 ARG A O 1
ATOM 632 N N . ALA A 1 84 ? -14.541 -4.426 -15.491 1.00 85.88 84 ALA A N 1
ATOM 633 C CA . ALA A 1 84 ? -15.155 -4.722 -14.201 1.00 85.88 84 ALA A CA 1
ATOM 634 C C . ALA A 1 84 ? -14.562 -6.009 -13.603 1.00 85.88 84 ALA A C 1
ATOM 636 O O . ALA A 1 84 ? -14.378 -7.001 -14.303 1.00 85.88 84 ALA A O 1
ATOM 637 N N . GLY A 1 85 ? -14.230 -5.979 -12.312 1.00 84.62 85 GLY A N 1
ATOM 638 C CA . GLY A 1 85 ? -13.640 -7.132 -11.623 1.00 84.62 85 GLY A CA 1
ATOM 639 C C . GLY A 1 85 ? -12.142 -7.355 -11.879 1.00 84.62 85 GLY A C 1
AT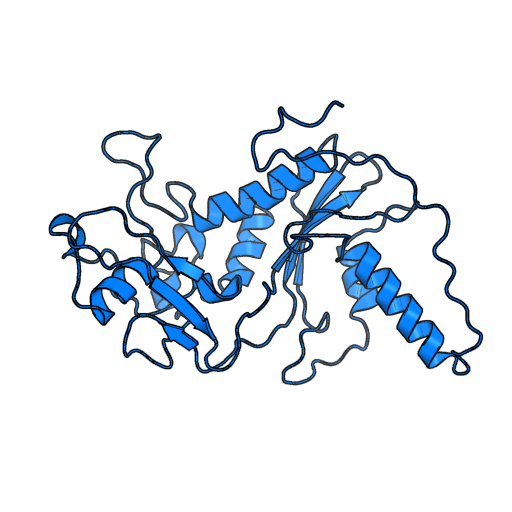OM 640 O O . GLY A 1 85 ? -11.544 -8.189 -11.204 1.00 84.62 85 GLY A O 1
ATOM 641 N N . VAL A 1 86 ? -11.506 -6.607 -12.789 1.00 89.06 86 VAL A N 1
ATOM 642 C CA . VAL A 1 86 ? -10.108 -6.831 -13.189 1.00 89.06 86 VAL A CA 1
ATOM 643 C C . VAL A 1 86 ? -9.212 -5.712 -12.668 1.00 89.06 86 VAL A C 1
ATOM 645 O O . VAL A 1 86 ? -9.521 -4.531 -12.800 1.00 89.06 86 VAL A O 1
ATOM 648 N N . THR A 1 87 ? -8.073 -6.084 -12.080 1.00 91.94 87 THR A N 1
ATOM 649 C CA . THR A 1 87 ? -7.047 -5.108 -11.691 1.00 91.94 87 THR A CA 1
ATOM 650 C C . THR A 1 87 ? -6.318 -4.599 -12.931 1.00 91.94 87 THR A C 1
ATOM 652 O O . THR A 1 87 ? -5.881 -5.408 -13.746 1.00 91.94 87 THR A O 1
ATOM 655 N N . SER A 1 88 ? -6.157 -3.283 -13.065 1.00 94.00 88 SER A N 1
ATOM 656 C CA . SER A 1 88 ? -5.647 -2.664 -14.291 1.00 94.00 88 SER A CA 1
ATOM 657 C C . SER A 1 88 ? -4.682 -1.503 -14.037 1.00 94.00 88 SER A C 1
ATOM 659 O O . SER A 1 88 ? -4.718 -0.844 -12.992 1.00 94.00 88 SER A O 1
ATOM 661 N N . LEU A 1 89 ? -3.837 -1.244 -15.041 1.00 95.75 89 LEU A N 1
ATOM 662 C CA . LEU A 1 89 ? -3.068 -0.005 -15.180 1.00 95.75 89 LEU A CA 1
ATOM 663 C C . LEU A 1 89 ? -3.934 1.159 -15.692 1.00 95.75 89 LEU A C 1
ATOM 665 O O . LEU A 1 89 ? -3.568 2.316 -15.502 1.00 95.75 89 LEU A O 1
ATOM 669 N N . ALA A 1 90 ? -5.091 0.883 -16.300 1.00 94.50 90 ALA A N 1
ATOM 670 C CA . ALA A 1 90 ? -6.037 1.922 -16.696 1.00 94.50 90 ALA A CA 1
ATOM 671 C C . ALA A 1 90 ? -6.548 2.677 -15.455 1.00 94.50 90 ALA A C 1
ATOM 673 O O . ALA A 1 90 ? -7.133 2.092 -14.543 1.00 94.50 90 ALA A O 1
ATOM 674 N N . GLY A 1 91 ? -6.313 3.989 -15.401 1.00 93.19 91 GLY A N 1
ATOM 675 C CA . GLY A 1 91 ? -6.647 4.812 -14.232 1.00 93.19 91 GLY A CA 1
ATOM 676 C C . GLY A 1 91 ? -5.746 4.585 -13.011 1.00 93.19 91 GLY A C 1
ATOM 677 O O . GLY A 1 91 ? -6.073 5.048 -11.916 1.00 93.19 91 GLY A O 1
ATOM 678 N N . ALA A 1 92 ? -4.622 3.879 -13.167 1.00 96.94 92 ALA A N 1
ATOM 679 C CA . ALA A 1 92 ? -3.615 3.794 -12.121 1.00 96.94 92 ALA A CA 1
ATOM 680 C C . ALA A 1 92 ? -2.935 5.158 -11.901 1.00 96.94 92 ALA A C 1
ATOM 682 O O . ALA A 1 92 ? -2.862 5.995 -12.799 1.00 96.94 92 ALA A O 1
ATOM 683 N N . ARG A 1 93 ? -2.445 5.394 -10.681 1.00 97.75 93 ARG A N 1
ATOM 684 C CA . ARG A 1 93 ? -1.784 6.651 -10.293 1.00 97.75 93 ARG A CA 1
ATOM 685 C C . ARG A 1 93 ? -0.428 6.355 -9.682 1.00 97.75 93 ARG A C 1
ATOM 687 O O . ARG A 1 93 ? -0.329 5.473 -8.830 1.00 97.75 93 ARG A O 1
ATOM 694 N N . LEU A 1 94 ? 0.588 7.107 -10.083 1.00 98.31 94 LEU A N 1
ATOM 695 C CA . LEU A 1 94 ? 1.957 6.941 -9.612 1.00 98.31 94 LEU A CA 1
ATOM 696 C C . LEU A 1 94 ? 2.516 8.265 -9.112 1.00 98.31 94 LEU A C 1
ATOM 698 O O . LEU A 1 94 ? 2.274 9.310 -9.708 1.00 98.31 94 LEU A O 1
ATOM 702 N N . VAL A 1 95 ? 3.263 8.194 -8.015 1.00 98.44 95 VAL A N 1
ATOM 703 C CA . VAL A 1 95 ? 4.060 9.303 -7.487 1.00 98.44 95 VAL A CA 1
ATOM 704 C C . VAL A 1 95 ? 5.458 8.808 -7.139 1.00 98.44 95 VAL A C 1
ATOM 706 O O . VAL A 1 95 ? 5.637 7.673 -6.687 1.00 98.44 95 VAL A O 1
ATOM 709 N N . THR A 1 96 ? 6.456 9.664 -7.325 1.00 97.81 96 THR A N 1
ATOM 710 C CA . THR A 1 96 ? 7.845 9.394 -6.943 1.00 97.81 96 THR A CA 1
ATOM 711 C C . THR A 1 96 ? 8.191 10.148 -5.670 1.00 97.81 96 THR A C 1
ATOM 713 O O . THR A 1 96 ? 7.760 11.282 -5.486 1.00 97.81 96 THR A O 1
ATOM 716 N N . HIS A 1 97 ? 9.017 9.558 -4.810 1.00 97.19 97 HIS A N 1
ATOM 717 C CA . HIS A 1 97 ? 9.597 10.295 -3.694 1.00 97.19 97 HIS A CA 1
ATOM 718 C C . HIS A 1 97 ? 10.689 11.241 -4.233 1.00 97.19 97 HIS A C 1
ATOM 720 O O . HIS A 1 97 ? 11.515 10.802 -5.040 1.00 97.19 97 HIS A O 1
ATOM 726 N N . PRO A 1 98 ? 10.781 12.498 -3.761 1.00 94.88 98 PRO A N 1
ATOM 727 C CA . PRO A 1 98 ? 11.713 13.499 -4.302 1.00 94.88 98 PRO A CA 1
ATOM 728 C C . PRO A 1 98 ? 13.192 13.242 -3.975 1.00 94.88 98 PRO A C 1
ATOM 730 O O . PRO A 1 98 ? 14.067 13.953 -4.454 1.00 94.88 98 PRO A O 1
ATOM 733 N N . LYS A 1 99 ? 13.499 12.240 -3.144 1.00 94.56 99 LYS A N 1
ATOM 734 C CA . LYS A 1 99 ? 14.877 11.941 -2.728 1.00 94.56 99 LYS A CA 1
ATOM 735 C C . LYS A 1 99 ? 15.446 10.833 -3.603 1.00 94.56 99 LYS A C 1
ATOM 737 O O . LYS A 1 99 ? 14.757 9.840 -3.836 1.00 94.56 99 LYS A O 1
ATOM 742 N N . SER A 1 100 ? 16.698 11.010 -4.018 1.00 94.94 100 SER A N 1
ATOM 743 C CA . SER A 1 100 ? 17.531 9.942 -4.569 1.00 94.94 100 SER A CA 1
ATOM 744 C C . SER A 1 100 ? 18.369 9.312 -3.455 1.00 94.94 100 SER A C 1
ATOM 746 O O . SER A 1 100 ? 18.670 9.949 -2.439 1.00 94.94 100 SER A O 1
ATOM 748 N N . ASP A 1 101 ? 18.717 8.050 -3.639 1.00 96.19 101 ASP A N 1
ATOM 749 C CA . ASP A 1 101 ? 19.531 7.252 -2.738 1.00 96.19 101 ASP A CA 1
ATOM 750 C C . ASP A 1 101 ? 20.679 6.592 -3.509 1.00 96.19 101 ASP A C 1
ATOM 752 O O . ASP A 1 101 ? 20.545 6.244 -4.680 1.00 96.19 101 ASP A O 1
ATOM 756 N N . ALA A 1 102 ? 21.807 6.356 -2.835 1.00 94.81 102 ALA A N 1
ATOM 757 C CA . ALA A 1 102 ? 22.981 5.735 -3.454 1.00 94.81 102 ALA A CA 1
ATOM 758 C C . ALA A 1 102 ? 22.759 4.263 -3.852 1.00 94.81 102 ALA A C 1
ATOM 760 O O . ALA A 1 102 ? 23.462 3.740 -4.710 1.00 94.81 102 ALA A O 1
ATOM 761 N N . THR A 1 103 ? 21.795 3.576 -3.227 1.00 93.38 103 THR A N 1
ATOM 762 C CA . THR A 1 103 ? 21.499 2.166 -3.511 1.00 93.38 103 THR A CA 1
ATOM 763 C C . THR A 1 103 ? 20.001 1.926 -3.666 1.00 93.38 103 THR A C 1
ATOM 765 O O . THR A 1 103 ? 19.182 2.559 -2.993 1.00 93.38 103 THR A O 1
ATOM 768 N N . ALA A 1 104 ? 19.635 0.939 -4.489 1.00 92.81 104 ALA A N 1
ATOM 769 C CA . ALA A 1 104 ? 18.248 0.495 -4.638 1.00 92.81 104 ALA A CA 1
ATOM 770 C C . ALA A 1 104 ? 17.631 0.026 -3.308 1.00 92.81 104 ALA A C 1
ATOM 772 O O . ALA A 1 104 ? 16.438 0.216 -3.076 1.00 92.81 104 ALA A O 1
ATOM 773 N N . LEU A 1 105 ? 18.439 -0.560 -2.415 1.00 92.88 105 LEU A N 1
ATOM 774 C CA . LEU A 1 105 ? 17.987 -0.984 -1.089 1.00 92.88 105 LEU A CA 1
ATOM 775 C C . LEU A 1 105 ? 17.635 0.210 -0.198 1.00 92.88 105 LEU A C 1
ATOM 777 O O . LEU A 1 105 ? 16.594 0.178 0.450 1.00 92.88 105 LEU A O 1
ATOM 781 N N . SER A 1 106 ? 18.449 1.268 -0.199 1.00 95.31 106 SER A N 1
ATOM 782 C CA . SER A 1 106 ? 18.156 2.512 0.526 1.00 95.31 106 SER A CA 1
ATOM 783 C C . SER A 1 106 ? 16.893 3.195 -0.009 1.00 95.31 106 SER A C 1
ATOM 785 O O . SER A 1 106 ? 16.044 3.616 0.777 1.00 95.31 106 SER A O 1
ATOM 787 N N . ALA A 1 107 ? 16.716 3.230 -1.334 1.00 96.56 107 ALA A N 1
ATOM 788 C CA . ALA A 1 107 ? 15.493 3.742 -1.952 1.00 96.56 107 ALA A CA 1
ATOM 789 C C . ALA A 1 107 ? 14.259 2.913 -1.558 1.00 96.56 107 ALA A C 1
ATOM 791 O O . ALA A 1 107 ? 13.208 3.463 -1.215 1.00 96.56 107 ALA A O 1
ATOM 792 N N . LEU A 1 108 ? 14.380 1.582 -1.559 1.00 96.56 108 LEU A N 1
ATOM 793 C CA . LEU A 1 108 ? 13.305 0.692 -1.129 1.00 96.56 108 LEU A CA 1
ATOM 794 C C . LEU A 1 108 ? 12.964 0.887 0.354 1.00 96.56 108 LEU A C 1
ATOM 796 O O . LEU A 1 108 ? 11.785 1.005 0.694 1.00 96.56 108 LEU A O 1
ATOM 800 N N . ASP A 1 109 ? 13.973 0.943 1.225 1.00 96.50 109 ASP A N 1
ATOM 801 C CA . ASP A 1 109 ? 13.791 1.182 2.658 1.00 96.50 109 ASP A CA 1
ATOM 802 C C . ASP A 1 109 ? 13.068 2.509 2.905 1.00 96.50 109 ASP A C 1
ATOM 804 O O . ASP A 1 109 ? 12.079 2.545 3.638 1.00 96.50 109 ASP A O 1
ATOM 808 N N . ARG A 1 110 ? 13.450 3.573 2.189 1.00 96.44 110 ARG A N 1
ATOM 809 C CA . ARG A 1 110 ? 12.748 4.861 2.224 1.00 96.44 110 ARG A CA 1
ATOM 810 C C . ARG A 1 110 ? 11.275 4.718 1.845 1.00 96.44 110 ARG A C 1
ATOM 812 O O . ARG A 1 110 ? 10.404 5.178 2.590 1.00 96.44 110 ARG A O 1
ATOM 819 N N . GLY A 1 111 ? 10.982 4.068 0.719 1.00 97.38 111 GLY A N 1
ATOM 820 C CA . GLY A 1 111 ? 9.612 3.879 0.243 1.00 97.38 111 GLY A CA 1
ATOM 821 C C . GLY A 1 111 ? 8.749 3.074 1.226 1.00 97.38 111 GLY A C 1
ATOM 822 O O . GLY A 1 111 ? 7.629 3.472 1.562 1.00 97.38 111 GLY A O 1
ATOM 823 N N . LEU A 1 112 ? 9.278 1.967 1.756 1.00 97.62 112 LEU A N 1
ATOM 824 C CA . LEU A 1 112 ? 8.601 1.162 2.780 1.00 97.62 112 LEU A CA 1
ATOM 825 C C . LEU A 1 112 ? 8.473 1.911 4.110 1.00 97.62 112 LEU A C 1
ATOM 827 O O . LEU A 1 112 ? 7.460 1.769 4.801 1.00 97.62 112 LEU A O 1
ATOM 831 N N . GLY A 1 113 ? 9.456 2.746 4.439 1.00 97.12 113 GLY A N 1
ATOM 832 C CA . GLY A 1 113 ? 9.454 3.659 5.571 1.00 97.12 113 GLY A CA 1
ATOM 833 C C . GLY A 1 113 ? 8.277 4.628 5.521 1.00 97.12 113 GLY A C 1
ATOM 834 O O . GLY A 1 113 ? 7.596 4.787 6.535 1.00 97.12 113 GLY A O 1
ATOM 835 N N . ARG A 1 114 ? 7.946 5.191 4.346 1.00 97.56 114 ARG A N 1
ATOM 836 C CA . ARG A 1 114 ? 6.735 6.020 4.172 1.00 97.56 114 ARG A CA 1
ATOM 837 C C . ARG A 1 114 ? 5.464 5.223 4.468 1.00 97.56 114 ARG A C 1
ATOM 839 O O . ARG A 1 114 ? 4.638 5.682 5.253 1.00 97.56 114 ARG A O 1
ATOM 846 N N . LEU A 1 115 ? 5.315 4.007 3.934 1.00 97.38 115 LEU A N 1
ATOM 847 C CA . LEU A 1 115 ? 4.141 3.163 4.221 1.00 97.38 115 LEU A CA 1
ATOM 848 C C . LEU A 1 115 ? 4.028 2.799 5.707 1.00 97.38 115 LEU A C 1
ATOM 850 O O . LEU A 1 115 ? 2.933 2.813 6.277 1.00 97.38 115 LEU A O 1
ATOM 854 N N . LYS A 1 116 ? 5.157 2.484 6.349 1.00 96.00 116 LYS A N 1
ATOM 855 C CA . LYS A 1 116 ? 5.219 2.201 7.787 1.00 96.00 116 LYS A CA 1
ATOM 856 C C . LYS A 1 116 ? 4.828 3.432 8.605 1.00 96.00 116 LYS A C 1
ATOM 858 O O . LYS A 1 116 ? 4.004 3.299 9.507 1.00 96.00 116 LYS A O 1
ATOM 863 N N . ALA A 1 117 ? 5.372 4.605 8.286 1.00 95.31 117 ALA A N 1
ATOM 864 C CA . ALA A 1 117 ? 5.065 5.860 8.969 1.00 95.31 117 ALA A CA 1
ATOM 865 C C . ALA A 1 117 ? 3.586 6.240 8.818 1.00 95.31 117 ALA A C 1
ATOM 867 O O . ALA A 1 117 ? 2.929 6.519 9.816 1.00 95.31 117 ALA A O 1
ATOM 868 N N . PHE A 1 118 ? 3.031 6.132 7.610 1.00 96.25 118 PHE A N 1
ATOM 869 C CA . PHE A 1 118 ? 1.615 6.395 7.353 1.00 96.25 118 PHE A CA 1
ATOM 870 C C . PHE A 1 118 ? 0.698 5.498 8.195 1.00 96.25 118 PHE A C 1
ATOM 872 O O . PHE A 1 118 ? -0.265 5.946 8.812 1.00 96.25 118 PHE A O 1
ATOM 879 N N . ARG A 1 119 ? 1.020 4.201 8.276 1.00 94.44 119 ARG A N 1
ATOM 880 C CA . ARG A 1 119 ? 0.184 3.230 8.993 1.00 94.44 119 ARG A CA 1
ATOM 881 C C . ARG A 1 119 ? 0.405 3.218 10.498 1.00 94.44 119 ARG A C 1
ATOM 883 O O . ARG A 1 119 ? -0.531 2.881 11.215 1.00 94.44 119 ARG A O 1
ATOM 890 N N . GLN A 1 120 ? 1.623 3.456 10.978 1.00 92.75 120 GLN A N 1
ATOM 891 C CA . GLN A 1 120 ? 2.025 3.161 12.362 1.00 92.75 120 GLN A CA 1
ATOM 892 C C . GLN A 1 120 ? 2.895 4.247 13.016 1.00 92.75 120 GLN A C 1
ATOM 894 O O . GLN A 1 120 ? 3.261 4.098 14.180 1.00 92.75 120 GLN A O 1
ATOM 899 N N . GLY A 1 121 ? 3.238 5.319 12.302 1.00 92.25 121 GLY A N 1
ATOM 900 C CA . GLY A 1 121 ? 4.068 6.405 12.819 1.00 92.25 121 GLY A CA 1
ATOM 901 C C . GLY A 1 121 ? 3.394 7.142 13.985 1.00 92.25 121 GLY A C 1
ATOM 902 O O . GLY A 1 121 ? 2.189 7.413 13.902 1.00 92.25 121 GLY A O 1
ATOM 903 N N . PRO A 1 122 ? 4.131 7.477 15.061 1.00 91.00 122 PRO A N 1
ATOM 904 C CA . PRO A 1 122 ? 3.630 8.355 16.116 1.00 91.00 122 PRO A CA 1
ATOM 905 C C . PRO A 1 122 ? 3.189 9.705 15.540 1.00 91.00 122 PRO A C 1
ATOM 907 O O . PRO A 1 122 ? 3.892 10.287 14.721 1.00 91.00 122 PRO A O 1
ATOM 910 N N . GLY A 1 123 ? 2.016 10.187 15.943 1.00 88.94 123 GLY A N 1
ATOM 911 C CA . GLY A 1 123 ? 1.433 11.431 15.435 1.00 88.94 123 GLY A CA 1
ATOM 912 C C . GLY A 1 123 ? 0.791 11.326 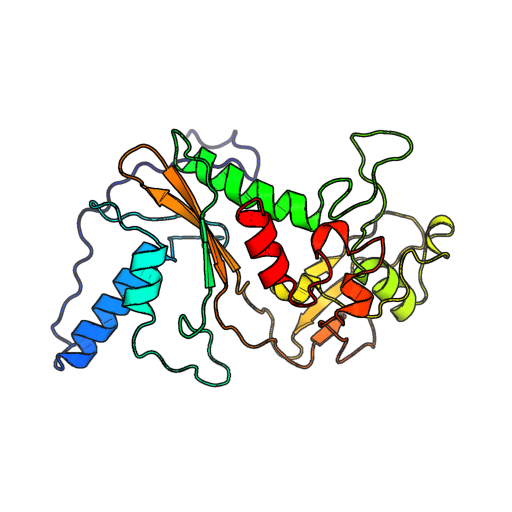14.047 1.00 88.94 123 GLY A C 1
ATOM 913 O O . GLY A 1 123 ? 0.210 12.309 13.604 1.00 88.94 123 GLY A O 1
ATOM 914 N N . ILE A 1 124 ? 0.852 10.158 13.393 1.00 91.62 124 ILE A N 1
ATOM 915 C CA . ILE A 1 124 ? 0.241 9.900 12.078 1.00 91.62 124 ILE A CA 1
ATOM 916 C C . ILE A 1 124 ? -0.727 8.716 12.187 1.00 91.62 124 ILE A C 1
ATOM 918 O O . ILE A 1 124 ? -1.934 8.892 12.297 1.00 91.62 124 ILE A O 1
ATOM 922 N N . GLY A 1 125 ? -0.203 7.489 12.236 1.00 91.38 125 GLY A N 1
ATOM 923 C CA . GLY A 1 125 ? -1.011 6.270 12.352 1.00 91.38 125 GLY A CA 1
ATOM 924 C C . GLY A 1 125 ? -1.301 5.848 13.795 1.00 91.38 125 GLY A C 1
ATOM 925 O O . GLY A 1 125 ? -2.189 5.027 14.040 1.00 91.38 125 GLY A O 1
ATOM 926 N N . ARG A 1 126 ? -0.552 6.379 14.770 1.00 92.88 126 ARG A N 1
ATOM 927 C CA . ARG A 1 126 ? -0.704 6.075 16.201 1.00 92.88 126 ARG A CA 1
ATOM 928 C C . ARG A 1 126 ? -0.552 7.325 17.050 1.00 92.88 126 ARG A C 1
ATOM 930 O O . ARG A 1 126 ? 0.172 8.245 16.683 1.00 92.88 126 ARG A O 1
ATOM 937 N N . ASN A 1 127 ? -1.181 7.332 18.218 1.00 90.94 127 ASN A N 1
ATOM 938 C CA . ASN A 1 127 ? -0.888 8.343 19.226 1.00 90.94 127 ASN A CA 1
ATOM 939 C C . ASN A 1 127 ? 0.561 8.201 19.728 1.00 90.94 127 ASN A C 1
ATOM 941 O O . ASN A 1 127 ? 1.083 7.081 19.758 1.00 90.94 127 ASN A O 1
ATOM 945 N N . PRO A 1 128 ? 1.222 9.304 20.121 1.00 87.19 128 PRO A N 1
ATOM 946 C CA . PRO A 1 128 ? 2.480 9.236 20.860 1.00 87.19 128 PRO A CA 1
ATOM 947 C C . PRO A 1 128 ? 2.348 8.350 22.108 1.00 87.19 128 PRO A C 1
ATOM 949 O O . PRO A 1 128 ? 1.256 8.210 22.665 1.00 87.19 128 PRO A O 1
ATOM 952 N N . GLY A 1 129 ? 3.444 7.713 22.521 1.00 82.31 129 GLY A N 1
ATOM 953 C CA . GLY A 1 129 ? 3.491 7.017 23.808 1.00 82.31 129 GLY A CA 1
ATOM 954 C C . GLY A 1 129 ? 3.441 8.024 24.954 1.00 82.31 129 GLY A C 1
ATOM 955 O O . GLY A 1 129 ? 4.100 9.056 24.869 1.00 82.31 129 GLY A O 1
ATOM 956 N N . THR A 1 130 ? 2.664 7.741 26.001 1.00 75.19 130 THR A N 1
ATOM 957 C CA . THR A 1 130 ? 2.600 8.592 27.203 1.00 75.19 130 THR A CA 1
ATOM 958 C C . THR A 1 130 ? 3.815 8.386 28.104 1.00 75.19 130 THR A C 1
ATOM 960 O O . THR A 1 130 ? 4.376 9.359 28.592 1.00 75.19 130 THR A O 1
ATOM 963 N N . ASP A 1 131 ? 4.250 7.131 28.265 1.00 72.50 131 ASP A N 1
ATOM 964 C CA . ASP A 1 131 ? 5.237 6.758 29.292 1.00 72.50 131 ASP A CA 1
ATOM 965 C C . ASP A 1 131 ? 6.622 6.446 28.700 1.00 72.50 131 ASP A C 1
ATOM 967 O O . ASP A 1 131 ? 7.647 6.616 29.352 1.00 72.50 131 ASP A O 1
ATOM 971 N N . ASP A 1 132 ? 6.667 5.982 27.447 1.00 74.12 132 ASP A N 1
ATOM 972 C CA . ASP A 1 132 ? 7.904 5.721 26.709 1.00 74.12 132 ASP A CA 1
ATOM 973 C C . ASP A 1 132 ? 7.714 6.159 25.250 1.00 74.12 132 ASP A C 1
ATOM 975 O O . ASP A 1 132 ? 6.914 5.546 24.533 1.00 74.12 132 ASP A O 1
ATOM 979 N N . PRO A 1 133 ? 8.457 7.170 24.764 1.00 71.56 133 PRO A N 1
ATOM 980 C CA . PRO A 1 133 ? 8.406 7.603 23.369 1.00 71.56 133 PRO A CA 1
ATOM 981 C C . PRO A 1 133 ? 8.691 6.476 22.363 1.00 71.56 133 PRO A C 1
ATOM 983 O O . PRO A 1 133 ? 8.248 6.542 21.216 1.00 71.56 133 PRO A O 1
ATOM 986 N N . ARG A 1 134 ? 9.391 5.410 22.784 1.00 74.94 134 ARG A N 1
ATOM 987 C CA . ARG A 1 134 ? 9.680 4.222 21.959 1.00 74.94 134 ARG A CA 1
ATOM 988 C C . ARG A 1 134 ? 8.488 3.271 21.836 1.00 74.94 134 ARG A C 1
ATOM 990 O O . ARG A 1 134 ? 8.504 2.383 20.983 1.00 74.94 134 ARG A O 1
ATOM 997 N N . ARG A 1 135 ? 7.454 3.432 22.667 1.00 79.38 135 ARG A N 1
ATOM 998 C CA . ARG A 1 135 ? 6.240 2.608 22.671 1.00 79.38 135 ARG A CA 1
ATOM 999 C C . ARG A 1 135 ? 5.057 3.452 22.201 1.00 79.38 135 ARG A C 1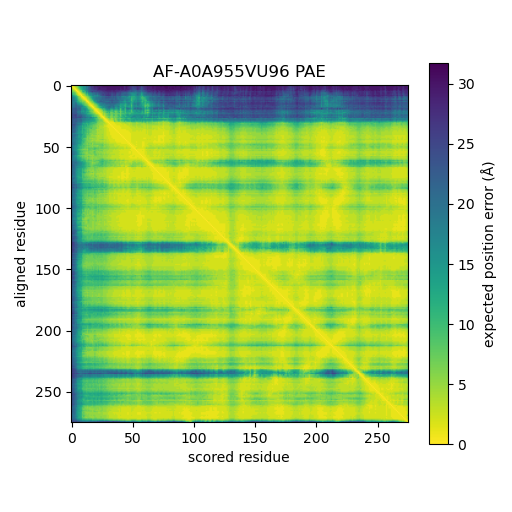
ATOM 1001 O O . ARG A 1 135 ? 4.417 4.108 23.020 1.00 79.38 135 ARG A O 1
ATOM 1008 N N . PRO A 1 136 ? 4.732 3.445 20.897 1.00 80.50 136 PRO A N 1
ATOM 1009 C CA . PRO A 1 136 ? 3.620 4.240 20.401 1.00 80.50 136 PRO A CA 1
ATOM 1010 C C . PRO A 1 136 ? 2.305 3.821 21.070 1.00 80.50 136 PRO A C 1
ATOM 1012 O O . PRO A 1 136 ? 2.059 2.635 21.313 1.00 80.50 136 PRO A O 1
ATOM 1015 N N . GLY A 1 137 ? 1.452 4.809 21.332 1.00 88.44 137 GLY A N 1
ATOM 1016 C CA . GLY A 1 137 ? 0.144 4.647 21.954 1.00 88.44 137 GLY A CA 1
ATOM 1017 C C . GLY A 1 137 ? -0.868 3.929 21.058 1.00 88.44 137 GLY A C 1
ATOM 1018 O O . GLY A 1 137 ? -0.523 3.213 20.111 1.00 88.44 137 GLY A O 1
ATOM 1019 N N . ARG A 1 138 ? -2.159 4.088 21.363 1.00 90.62 138 ARG A N 1
ATOM 1020 C CA . ARG A 1 138 ? -3.262 3.469 20.604 1.00 90.62 138 ARG A CA 1
ATOM 1021 C C . ARG A 1 138 ? -3.257 3.896 19.125 1.00 90.62 138 ARG A C 1
ATOM 1023 O O . ARG A 1 138 ? -2.799 4.984 18.774 1.00 90.62 138 ARG A O 1
ATOM 1030 N N . SER A 1 139 ? -3.752 3.005 18.263 1.00 92.44 139 SER A N 1
ATOM 1031 C CA . SER A 1 139 ? -3.946 3.274 16.831 1.00 92.44 139 SER A CA 1
ATOM 1032 C C . SER A 1 139 ? -4.906 4.444 16.629 1.00 92.44 139 SER A C 1
ATOM 1034 O O . SER A 1 139 ? -5.907 4.529 17.335 1.00 92.44 139 SER A O 1
ATOM 1036 N N . ARG A 1 140 ? -4.610 5.309 15.655 1.00 94.56 140 ARG A N 1
ATOM 1037 C CA . ARG A 1 140 ? -5.522 6.372 15.200 1.00 94.56 140 ARG A CA 1
ATOM 1038 C C . ARG A 1 140 ? -6.530 5.880 14.163 1.00 94.56 140 ARG A C 1
ATOM 1040 O O . ARG A 1 140 ? -7.536 6.536 13.927 1.00 94.56 140 ARG A O 1
ATOM 1047 N N . TRP A 1 141 ? -6.269 4.716 13.571 1.00 95.50 141 TRP A N 1
ATOM 1048 C CA . TRP A 1 141 ? -7.205 4.046 12.677 1.00 95.50 141 TRP A CA 1
ATOM 1049 C C . TRP A 1 141 ? -8.394 3.440 13.439 1.00 95.50 141 TRP A C 1
ATOM 1051 O O . TRP A 1 141 ? -8.180 2.901 14.534 1.00 95.50 141 TRP A O 1
ATOM 1061 N N . PRO A 1 142 ? -9.608 3.458 12.858 1.00 95.94 142 PRO A N 1
ATOM 1062 C CA . PRO A 1 142 ? -10.840 3.112 13.562 1.00 95.94 142 PRO A CA 1
ATOM 1063 C C . PRO A 1 142 ? -11.040 1.620 13.827 1.00 95.94 142 PRO A C 1
ATOM 1065 O O . PRO A 1 142 ? -11.842 1.264 14.688 1.00 95.94 142 PRO A O 1
ATOM 1068 N N . GLU A 1 143 ? -10.297 0.731 13.160 1.00 96.12 143 GLU A N 1
ATOM 1069 C CA . GLU A 1 143 ? -10.620 -0.703 13.179 1.00 96.12 143 GLU A CA 1
ATOM 1070 C C . GLU A 1 143 ? -10.511 -1.317 14.567 1.00 96.12 143 GLU A C 1
ATOM 1072 O O . GLU A 1 143 ? -11.275 -2.209 14.900 1.00 96.12 143 GLU A O 1
ATOM 1077 N N . ALA A 1 144 ? -9.580 -0.851 15.403 1.00 94.88 144 ALA A N 1
ATOM 1078 C CA . ALA A 1 144 ? -9.439 -1.413 16.742 1.00 94.88 144 ALA A CA 1
ATOM 1079 C C . ALA A 1 144 ? -10.674 -1.124 17.611 1.00 94.88 144 ALA A C 1
ATOM 1081 O O . ALA A 1 144 ? -11.066 -1.972 18.403 1.00 94.88 144 ALA A O 1
ATOM 1082 N N . ASP A 1 145 ? -11.283 0.054 17.468 1.00 95.62 145 ASP A N 1
ATOM 1083 C CA . ASP A 1 145 ? -12.491 0.410 18.216 1.00 95.62 145 ASP A CA 1
ATOM 1084 C C . ASP A 1 145 ? -13.741 -0.212 17.590 1.00 95.62 145 ASP A C 1
ATOM 1086 O O . ASP A 1 145 ? -14.640 -0.627 18.319 1.00 95.62 145 ASP A O 1
ATOM 1090 N N . GLU A 1 146 ? -13.776 -0.354 16.263 1.00 95.88 146 GLU A N 1
ATOM 1091 C CA . GLU A 1 146 ? -14.856 -1.066 15.576 1.00 95.88 146 GLU A CA 1
ATOM 1092 C C . GLU A 1 146 ? -14.863 -2.563 15.906 1.00 95.88 146 GLU A C 1
ATOM 1094 O O . GLU A 1 146 ? -15.918 -3.112 16.204 1.00 95.88 146 GLU A O 1
ATOM 1099 N N . ILE A 1 147 ? -13.701 -3.221 15.966 1.00 95.50 147 ILE A N 1
ATOM 1100 C CA . ILE A 1 147 ? -13.621 -4.629 16.381 1.00 95.50 147 ILE A CA 1
ATOM 1101 C C . ILE A 1 147 ? -14.122 -4.785 17.820 1.00 95.50 147 ILE A C 1
ATOM 1103 O O . ILE A 1 147 ? -14.961 -5.643 18.063 1.00 95.50 147 ILE A O 1
ATOM 1107 N N . ARG A 1 148 ? -13.685 -3.933 18.760 1.00 95.19 148 ARG A N 1
ATOM 1108 C CA . ARG A 1 148 ? -14.182 -3.957 20.152 1.00 95.19 148 ARG A CA 1
ATOM 1109 C C . ARG A 1 148 ? -15.696 -3.779 20.236 1.00 95.19 148 ARG A C 1
ATOM 1111 O O . ARG A 1 148 ? -16.353 -4.412 21.056 1.00 95.19 148 ARG A O 1
ATOM 1118 N N . ARG A 1 149 ? -16.255 -2.913 19.387 1.00 94.25 149 ARG A N 1
ATOM 1119 C CA . ARG A 1 149 ? -17.698 -2.667 19.299 1.00 94.25 149 ARG A CA 1
ATOM 1120 C C . ARG A 1 149 ? -18.446 -3.891 18.775 1.00 94.25 149 ARG A C 1
ATOM 1122 O O . ARG A 1 149 ? -19.448 -4.267 19.370 1.00 94.25 149 ARG A O 1
ATOM 1129 N N . ILE A 1 150 ? -17.952 -4.504 17.699 1.00 94.19 150 ILE A N 1
ATOM 1130 C CA . ILE A 1 150 ? -18.542 -5.703 17.091 1.00 94.19 150 ILE A CA 1
ATOM 1131 C C . ILE A 1 150 ? -18.496 -6.890 18.058 1.00 94.19 150 ILE A C 1
ATOM 1133 O O . ILE A 1 150 ? -19.474 -7.621 18.179 1.00 94.19 150 ILE A O 1
ATOM 1137 N N . THR A 1 151 ? -17.374 -7.096 18.747 1.00 92.38 151 THR A N 1
ATOM 1138 C CA . THR A 1 151 ? -17.194 -8.252 19.637 1.00 92.38 151 THR A CA 1
ATOM 1139 C C . THR A 1 151 ? -17.753 -8.029 21.041 1.00 92.38 151 THR A C 1
ATOM 1141 O O . THR A 1 151 ? -17.904 -8.990 21.792 1.00 92.38 151 THR A O 1
ATOM 1144 N N . GLY A 1 152 ? -18.020 -6.778 21.429 1.00 92.44 152 GLY A N 1
ATOM 1145 C CA . GLY A 1 152 ? -18.380 -6.412 22.800 1.00 92.44 152 GLY A CA 1
ATOM 1146 C C . GLY A 1 152 ? -17.237 -6.587 23.809 1.00 92.44 152 GLY A C 1
ATOM 1147 O O . GLY A 1 152 ? -17.480 -6.557 25.014 1.00 92.44 152 GLY A O 1
ATOM 1148 N N . GLN A 1 153 ? -15.999 -6.781 23.342 1.00 92.44 153 GLN A N 1
ATOM 1149 C CA . GLN A 1 153 ? -14.824 -7.033 24.180 1.00 92.44 153 GLN A CA 1
ATOM 1150 C C . GLN A 1 153 ? -13.883 -5.830 24.144 1.00 92.44 153 GLN A C 1
ATOM 1152 O O . GLN A 1 153 ? -13.508 -5.364 23.071 1.00 92.44 153 GLN A O 1
ATOM 1157 N N . ALA A 1 154 ? -13.495 -5.323 25.312 1.00 93.81 154 ALA A N 1
ATOM 1158 C CA . ALA A 1 154 ? -12.513 -4.255 25.455 1.00 93.81 154 ALA A CA 1
ATOM 1159 C C . ALA A 1 154 ? -11.858 -4.303 26.842 1.00 93.81 154 ALA A C 1
ATOM 1161 O O . ALA A 1 154 ? -12.553 -4.397 27.861 1.00 93.81 154 ALA A O 1
ATOM 1162 N N . ASP A 1 155 ? -10.532 -4.135 26.891 1.00 94.38 155 ASP A N 1
ATOM 1163 C CA . ASP A 1 155 ? -9.826 -3.867 28.150 1.00 94.38 155 ASP A CA 1
ATOM 1164 C C . ASP A 1 155 ? -10.442 -2.624 28.824 1.00 94.38 155 ASP A C 1
ATOM 1166 O O . ASP A 1 155 ? -10.911 -1.691 28.160 1.00 94.38 155 ASP A O 1
ATOM 1170 N N . ARG A 1 156 ? -10.428 -2.575 30.161 1.00 92.88 156 ARG A N 1
ATOM 1171 C CA . ARG A 1 156 ? -10.940 -1.442 30.949 1.00 92.88 156 ARG A CA 1
ATOM 1172 C C . ARG A 1 156 ? -10.419 -0.085 30.456 1.00 92.88 156 ARG A C 1
ATOM 1174 O O . ARG A 1 156 ? -11.194 0.868 30.414 1.00 92.88 156 ARG A O 1
ATOM 1181 N N . LYS A 1 157 ? -9.149 0.007 30.050 1.00 89.69 157 LYS A N 1
ATOM 1182 C CA . LYS A 1 157 ? -8.519 1.239 29.536 1.00 89.69 157 LYS A CA 1
ATOM 1183 C C . LYS A 1 157 ? -8.926 1.590 28.098 1.00 89.69 157 LYS A C 1
ATOM 1185 O O . LYS A 1 157 ? -8.608 2.673 27.611 1.00 89.69 157 LYS A O 1
ATOM 1190 N N . HIS A 1 158 ? -9.613 0.682 27.408 1.00 91.31 158 HIS A N 1
ATOM 1191 C CA . HIS A 1 158 ? -10.082 0.837 26.030 1.00 91.31 158 HIS A CA 1
ATOM 1192 C C . HIS A 1 158 ? -11.605 0.936 25.908 1.00 91.31 158 HIS A C 1
ATOM 1194 O O . HIS A 1 158 ? -12.102 1.082 24.793 1.00 91.31 158 HIS A O 1
ATOM 1200 N N . ARG A 1 159 ? -12.339 0.903 27.031 1.00 89.75 159 ARG A N 1
ATOM 1201 C CA . ARG A 1 159 ? -13.805 1.047 27.057 1.00 89.75 159 ARG A CA 1
ATOM 1202 C C . ARG A 1 159 ? -14.282 2.345 26.419 1.00 89.75 159 ARG A C 1
ATOM 1204 O O . ARG A 1 159 ? -15.297 2.344 25.733 1.00 89.75 159 ARG A O 1
ATOM 1211 N N . THR A 1 160 ? -13.539 3.432 26.621 1.00 93.69 160 THR A N 1
ATOM 1212 C CA . THR A 1 160 ? -13.771 4.674 25.886 1.00 93.69 160 THR A CA 1
ATOM 1213 C C . THR A 1 160 ? -13.113 4.555 24.506 1.00 93.69 160 THR A C 1
ATOM 1215 O O . THR A 1 160 ? -11.875 4.442 24.422 1.00 93.69 160 THR A O 1
ATOM 1218 N N . PRO A 1 161 ? -13.903 4.551 23.417 1.00 93.50 161 PRO A N 1
ATOM 1219 C CA . PRO A 1 161 ? -13.354 4.540 22.071 1.00 93.50 161 PRO A CA 1
ATOM 1220 C C . PRO A 1 161 ? -12.625 5.859 21.802 1.00 93.50 161 PRO A C 1
ATOM 1222 O O . PRO A 1 161 ? -13.024 6.914 22.290 1.00 93.50 161 PRO A O 1
ATOM 1225 N N . LEU A 1 162 ? -11.555 5.800 21.015 1.00 92.88 162 LEU A N 1
ATOM 1226 C CA . LEU A 1 162 ? -10.932 6.995 20.458 1.00 92.88 162 LEU A CA 1
ATOM 1227 C C . LEU A 1 162 ? -11.778 7.556 19.316 1.00 92.88 162 LEU A C 1
ATOM 1229 O O . LEU A 1 162 ? -11.845 8.768 19.148 1.00 92.88 162 LEU A O 1
ATOM 1233 N N . THR A 1 163 ? -12.439 6.692 18.541 1.00 91.81 163 THR A N 1
ATOM 1234 C CA . THR A 1 163 ? -13.258 7.115 17.401 1.00 91.81 163 THR A CA 1
ATOM 1235 C C . THR A 1 163 ? -14.615 6.419 17.337 1.00 91.81 163 THR A C 1
ATOM 1237 O O . THR A 1 163 ? -14.789 5.253 17.700 1.00 91.81 163 THR A O 1
ATOM 1240 N N . THR A 1 164 ? -15.602 7.161 16.845 1.00 92.31 164 THR A N 1
ATOM 1241 C CA . THR A 1 164 ? -16.962 6.684 16.573 1.00 92.31 164 THR A CA 1
ATOM 1242 C C . THR A 1 164 ? -17.125 6.122 15.161 1.00 92.31 164 THR A C 1
ATOM 1244 O O . THR A 1 164 ? -18.145 5.493 14.893 1.00 92.31 164 THR A O 1
ATOM 1247 N N . THR A 1 165 ? -16.121 6.304 14.293 1.00 95.06 165 THR A N 1
ATOM 1248 C CA . THR A 1 165 ? -16.095 5.790 12.913 1.00 95.06 165 THR A CA 1
ATOM 1249 C C . THR A 1 165 ? -16.275 4.271 12.914 1.00 95.06 165 THR A C 1
ATOM 1251 O O . THR A 1 165 ? -15.615 3.565 13.685 1.00 95.06 165 THR A O 1
ATOM 1254 N N . ARG A 1 166 ? -17.156 3.768 12.045 1.00 94.88 166 ARG A N 1
ATOM 1255 C CA . ARG A 1 166 ? -17.503 2.340 11.934 1.00 94.88 166 ARG A CA 1
ATOM 1256 C C . ARG A 1 166 ? -17.065 1.779 10.586 1.00 94.88 166 ARG A C 1
ATOM 1258 O O . ARG A 1 166 ? -17.889 1.518 9.716 1.00 94.88 166 ARG A O 1
ATOM 1265 N N . ALA A 1 167 ? -15.754 1.668 10.391 1.00 95.56 167 ALA A N 1
ATOM 1266 C CA . ALA A 1 167 ? -15.190 1.252 9.114 1.00 95.56 167 ALA A CA 1
ATOM 1267 C C . ALA A 1 167 ? -13.809 0.600 9.250 1.00 95.56 167 ALA A C 1
ATOM 1269 O O . ALA A 1 167 ? -13.122 0.747 10.264 1.00 95.56 167 ALA A O 1
ATOM 1270 N N . PHE A 1 168 ? -13.384 -0.055 8.167 1.00 96.44 168 PHE A N 1
ATOM 1271 C CA . PHE A 1 168 ? -12.090 -0.714 8.009 1.00 96.44 168 PHE A CA 1
ATOM 1272 C C . PHE A 1 168 ? -11.228 -0.108 6.882 1.00 96.44 168 PHE A C 1
ATOM 1274 O O . PHE A 1 168 ? -10.875 -0.813 5.932 1.00 96.44 168 PHE A O 1
ATOM 1281 N N . PRO A 1 169 ? -10.831 1.178 6.974 1.00 96.12 169 PRO A N 1
ATOM 1282 C CA . PRO A 1 169 ? -10.116 1.897 5.913 1.00 96.12 169 PRO A CA 1
ATOM 1283 C C . PRO A 1 169 ? -8.786 1.259 5.508 1.00 96.12 169 PRO A C 1
ATOM 1285 O O . PRO A 1 169 ? -8.388 1.342 4.343 1.00 96.12 169 PRO A O 1
ATOM 1288 N N . ARG A 1 170 ? -8.088 0.557 6.413 1.00 95.94 170 ARG A N 1
ATOM 1289 C CA . ARG A 1 170 ? -6.844 -0.134 6.040 1.00 95.94 170 ARG A CA 1
ATOM 1290 C C . ARG A 1 170 ? -7.053 -1.298 5.072 1.00 95.94 170 ARG A C 1
ATOM 1292 O O . ARG A 1 170 ? -6.062 -1.714 4.468 1.00 95.94 170 ARG A O 1
ATOM 1299 N N . ALA A 1 171 ? -8.284 -1.777 4.865 1.00 96.56 171 ALA A N 1
ATOM 1300 C CA . ALA A 1 171 ? -8.608 -2.761 3.829 1.00 96.56 171 ALA A CA 1
ATOM 1301 C C . ALA A 1 171 ? -8.185 -2.295 2.425 1.00 96.56 171 ALA A C 1
ATOM 1303 O O . ALA A 1 171 ? -7.818 -3.124 1.593 1.00 96.56 171 ALA A O 1
ATOM 1304 N N . ALA A 1 172 ? -8.117 -0.979 2.185 1.00 96.50 172 ALA A N 1
ATOM 1305 C CA . ALA A 1 172 ? -7.612 -0.408 0.936 1.00 96.50 172 ALA A CA 1
ATOM 1306 C C . ALA A 1 172 ? -6.164 -0.839 0.612 1.00 96.50 172 ALA A C 1
ATOM 1308 O O . ALA A 1 172 ? -5.766 -0.885 -0.550 1.00 96.50 172 ALA A O 1
ATOM 1309 N N . PHE A 1 173 ? -5.363 -1.220 1.616 1.00 96.38 173 PHE A N 1
ATOM 1310 C CA . PHE A 1 173 ? -4.006 -1.741 1.414 1.00 96.38 173 PHE A CA 1
ATOM 1311 C C . PHE A 1 173 ? -3.958 -3.240 1.077 1.00 96.38 173 PHE A C 1
ATOM 1313 O O . PHE A 1 173 ? -2.855 -3.783 0.939 1.00 96.38 173 PHE A O 1
ATOM 1320 N N . GLY A 1 174 ? -5.104 -3.895 0.915 1.00 95.94 174 GLY A N 1
ATOM 1321 C CA . GLY A 1 174 ? -5.241 -5.324 0.650 1.00 95.94 174 GLY A CA 1
ATOM 1322 C C . GLY A 1 174 ? -5.737 -6.109 1.864 1.00 95.94 174 GLY A C 1
ATOM 1323 O O . GLY A 1 174 ? -5.718 -5.631 2.999 1.00 95.94 174 GLY A O 1
ATOM 1324 N N . LEU A 1 175 ? -6.148 -7.346 1.602 1.00 95.69 175 LEU A N 1
ATOM 1325 C CA . LEU A 1 175 ? -6.713 -8.290 2.566 1.00 95.69 175 LEU A CA 1
ATOM 1326 C C . LEU A 1 175 ? -6.022 -9.659 2.421 1.00 95.69 175 LEU A C 1
ATOM 1328 O O . LEU A 1 175 ? -5.483 -9.942 1.351 1.00 95.69 175 LEU A O 1
ATOM 1332 N N . PRO A 1 176 ? -6.038 -10.537 3.435 1.00 95.81 176 PRO A N 1
ATOM 1333 C CA . PRO A 1 176 ? -6.581 -10.322 4.770 1.00 95.81 176 PRO A CA 1
ATOM 1334 C C . PRO A 1 176 ? -5.710 -9.389 5.621 1.00 95.81 176 PRO A C 1
ATOM 1336 O O . PRO A 1 176 ? -4.518 -9.206 5.354 1.00 95.81 176 PRO A O 1
ATOM 1339 N N . ILE A 1 177 ? -6.310 -8.821 6.667 1.00 95.81 177 ILE A N 1
ATOM 1340 C CA . ILE A 1 177 ? -5.618 -8.073 7.721 1.00 95.81 177 ILE A CA 1
ATOM 1341 C C . ILE A 1 177 ? -5.872 -8.779 9.046 1.00 95.81 177 ILE A C 1
ATOM 1343 O O . ILE A 1 177 ? -7.019 -8.913 9.461 1.00 95.81 177 ILE A O 1
ATOM 1347 N N . ILE A 1 178 ? -4.794 -9.188 9.709 1.00 94.69 178 ILE A N 1
ATOM 1348 C CA . ILE A 1 178 ? -4.840 -9.741 11.062 1.00 94.69 178 ILE A CA 1
ATOM 1349 C C . ILE A 1 178 ? -4.615 -8.591 12.047 1.00 94.69 178 ILE A C 1
ATOM 1351 O O . ILE A 1 178 ? -3.645 -7.834 11.929 1.00 94.69 178 ILE A O 1
ATOM 1355 N N . PHE A 1 179 ? -5.535 -8.436 12.992 1.00 94.69 179 PHE A N 1
ATOM 1356 C CA . PHE A 1 179 ? -5.466 -7.467 14.077 1.00 94.69 179 PHE A CA 1
ATOM 1357 C C . PHE A 1 179 ? -5.052 -8.189 15.348 1.00 94.69 179 PHE A C 1
ATOM 1359 O O . PHE A 1 179 ? -5.784 -9.048 15.832 1.00 94.69 179 PHE A O 1
ATOM 1366 N N . HIS A 1 180 ? -3.892 -7.804 15.875 1.00 92.62 180 HIS A N 1
ATOM 1367 C CA . HIS A 1 180 ? -3.378 -8.319 17.135 1.00 92.62 180 HIS A CA 1
ATOM 1368 C C . HIS A 1 180 ? -3.734 -7.374 18.278 1.00 92.62 180 HIS A C 1
ATOM 1370 O O . HIS A 1 180 ? -3.408 -6.179 18.231 1.00 92.62 180 HIS A O 1
ATOM 1376 N N . PHE A 1 181 ? -4.353 -7.921 19.316 1.00 91.50 181 PHE A N 1
ATOM 1377 C CA . PHE A 1 181 ? -4.612 -7.234 20.575 1.00 91.50 181 PHE A CA 1
ATOM 1378 C C . PHE A 1 181 ? -3.770 -7.885 21.670 1.00 91.50 181 PHE A C 1
ATOM 1380 O O . PHE A 1 181 ? -3.627 -9.100 21.721 1.00 91.50 181 PHE A O 1
ATOM 1387 N N . LYS A 1 182 ? -3.159 -7.063 22.524 1.00 86.56 182 LYS A N 1
ATOM 1388 C CA . LYS A 1 182 ? -2.169 -7.522 23.514 1.00 86.56 182 LYS A CA 1
ATOM 1389 C C . LYS A 1 182 ? -2.665 -7.468 24.958 1.00 86.56 182 LYS A C 1
ATOM 1391 O O . LYS A 1 182 ? -1.990 -7.970 25.847 1.00 86.56 182 LYS A O 1
ATOM 1396 N N . ASP A 1 183 ? -3.758 -6.750 25.193 1.00 86.44 183 ASP A N 1
ATOM 1397 C CA . ASP A 1 183 ? -4.202 -6.362 26.527 1.00 86.44 183 ASP A CA 1
ATOM 1398 C C . ASP A 1 183 ? -5.329 -7.285 27.005 1.00 86.44 183 ASP A C 1
ATOM 1400 O O . ASP A 1 183 ? -6.147 -7.753 26.214 1.00 86.44 183 ASP A O 1
ATOM 1404 N N . PHE A 1 184 ? -5.363 -7.577 28.304 1.00 85.56 184 PHE A N 1
ATOM 1405 C CA . PHE A 1 184 ? -6.331 -8.514 28.865 1.00 85.56 184 PHE A CA 1
ATOM 1406 C C . PHE A 1 184 ? -7.755 -7.938 28.808 1.00 85.56 184 PHE A C 1
ATOM 1408 O O . PHE A 1 184 ? -8.025 -6.849 29.311 1.00 85.56 184 PHE A O 1
ATOM 1415 N N . GLY A 1 185 ? -8.683 -8.687 28.213 1.00 87.44 185 GLY A N 1
ATOM 1416 C CA . GLY A 1 185 ? -10.069 -8.257 28.006 1.00 87.44 185 GLY A CA 1
ATOM 1417 C C . GLY A 1 185 ? -10.315 -7.511 26.691 1.00 87.44 185 GLY A C 1
ATOM 1418 O O . GLY A 1 185 ? -11.474 -7.262 26.364 1.00 87.44 185 GLY A O 1
ATOM 1419 N N . ASP A 1 186 ? -9.270 -7.189 25.919 1.00 91.94 186 ASP A N 1
ATOM 1420 C CA . ASP A 1 186 ? -9.445 -6.866 24.500 1.00 91.94 186 ASP A CA 1
ATOM 1421 C C . ASP A 1 186 ? -9.825 -8.125 23.690 1.00 91.94 186 ASP A C 1
ATOM 1423 O O . ASP A 1 186 ? -9.639 -9.249 24.168 1.00 91.94 186 ASP A O 1
ATOM 1427 N N . PRO A 1 187 ? -10.348 -7.948 22.462 1.00 92.06 187 PRO A N 1
ATOM 1428 C CA . PRO A 1 187 ? -10.696 -9.056 21.584 1.00 92.06 187 PRO A CA 1
ATOM 1429 C C . PRO A 1 187 ? -9.511 -9.982 21.310 1.00 92.06 187 PRO A C 1
ATOM 1431 O O . PRO A 1 187 ? -8.369 -9.532 21.262 1.00 92.06 187 PRO A O 1
ATOM 1434 N N . SER A 1 188 ? -9.771 -11.264 21.049 1.00 90.56 188 SER A N 1
ATOM 1435 C CA . SER A 1 188 ? -8.743 -12.154 20.500 1.00 90.56 188 SER A CA 1
ATOM 1436 C C . SER A 1 188 ? -8.273 -11.678 19.119 1.00 90.56 188 SER A C 1
ATOM 1438 O O . SER A 1 188 ? -8.943 -10.873 18.461 1.00 90.56 188 SER A O 1
ATOM 1440 N N . ASP A 1 189 ? -7.153 -12.228 18.640 1.00 92.38 189 ASP A N 1
ATOM 1441 C CA . ASP A 1 189 ? -6.697 -12.014 17.265 1.00 92.38 189 ASP A CA 1
ATOM 1442 C C . ASP A 1 189 ? -7.864 -12.176 16.290 1.00 92.38 189 ASP A C 1
ATOM 1444 O O . ASP A 1 189 ? -8.607 -13.157 16.329 1.00 92.38 189 ASP A O 1
ATOM 1448 N N . THR A 1 190 ? -8.064 -11.165 15.452 1.00 93.00 190 THR A N 1
ATOM 1449 C CA . THR A 1 190 ? -9.222 -11.085 14.564 1.00 93.00 190 THR A CA 1
ATOM 1450 C C . THR A 1 190 ? -8.742 -10.838 13.143 1.00 93.00 190 THR A C 1
ATOM 1452 O O . THR A 1 190 ? -7.810 -10.066 12.931 1.00 93.00 190 THR A O 1
ATOM 1455 N N . THR A 1 191 ? -9.368 -11.479 12.155 1.00 95.00 191 THR A N 1
ATOM 1456 C CA . THR A 1 191 ? -8.980 -11.342 10.745 1.00 95.00 191 THR A CA 1
ATOM 1457 C C . THR A 1 191 ? -10.101 -10.714 9.929 1.00 95.00 191 THR A C 1
ATOM 1459 O O . THR A 1 191 ? -11.191 -11.270 9.854 1.00 95.00 191 THR A O 1
ATOM 1462 N N . LEU A 1 192 ? -9.821 -9.585 9.280 1.00 95.56 192 LEU A N 1
ATOM 1463 C CA . LEU A 1 192 ? -10.679 -9.018 8.239 1.00 95.56 192 LEU A CA 1
ATOM 1464 C C . LEU A 1 192 ? -10.280 -9.621 6.895 1.00 95.56 192 LEU A C 1
ATOM 1466 O O . LEU A 1 192 ? -9.112 -9.518 6.504 1.00 95.56 192 LEU A O 1
ATOM 1470 N N . LYS A 1 193 ? -11.222 -10.241 6.188 1.00 95.00 193 LYS A N 1
ATOM 1471 C CA . LYS A 1 193 ? -10.956 -10.956 4.935 1.00 95.00 193 LYS A CA 1
ATOM 1472 C C . LYS A 1 193 ? -12.132 -10.844 3.959 1.00 95.00 193 LYS A C 1
ATOM 1474 O O . LYS A 1 193 ? -13.246 -10.540 4.381 1.00 95.00 193 LYS A O 1
ATOM 1479 N N . PRO A 1 194 ? -11.905 -11.052 2.653 1.00 93.50 194 PRO A N 1
ATOM 1480 C CA . PRO A 1 194 ? -13.007 -11.165 1.709 1.00 93.50 194 PRO A CA 1
ATOM 1481 C C . PRO A 1 194 ? -13.873 -12.377 2.066 1.00 93.50 194 PRO A C 1
ATOM 1483 O O . PRO A 1 194 ? -13.345 -13.411 2.478 1.00 93.50 194 PRO A O 1
ATOM 1486 N N . ARG A 1 195 ? -15.184 -12.290 1.851 1.00 90.31 195 ARG A N 1
ATOM 1487 C CA . ARG A 1 195 ? -16.040 -13.476 1.925 1.00 90.31 195 ARG A CA 1
ATOM 1488 C C . ARG A 1 195 ? -15.866 -14.318 0.662 1.00 90.31 195 ARG A C 1
ATOM 1490 O O . ARG A 1 195 ? -15.814 -13.784 -0.444 1.00 90.31 195 ARG A O 1
ATOM 1497 N N . GLY A 1 196 ? -15.760 -15.635 0.821 1.00 87.19 196 GLY A N 1
ATOM 1498 C CA . GLY A 1 196 ? -15.677 -16.591 -0.294 1.00 87.19 196 GLY A CA 1
ATOM 1499 C C . GLY A 1 196 ? -14.341 -16.632 -1.048 1.00 87.19 196 GLY A C 1
ATOM 1500 O O . GLY A 1 196 ? -14.184 -17.462 -1.938 1.00 87.19 196 GLY A O 1
ATOM 1501 N N . THR A 1 197 ? -13.366 -15.784 -0.703 1.00 87.38 197 THR A N 1
ATOM 1502 C CA . THR A 1 197 ? -12.004 -15.850 -1.256 1.00 87.38 197 THR A CA 1
ATOM 1503 C C . THR A 1 197 ? -10.969 -15.579 -0.171 1.00 87.38 197 THR A C 1
ATOM 1505 O O . THR A 1 197 ? -11.226 -14.870 0.797 1.00 87.38 197 THR A O 1
ATOM 1508 N N . GLU A 1 198 ? -9.765 -16.115 -0.347 1.00 85.56 198 GLU A N 1
ATOM 1509 C CA . GLU A 1 198 ? -8.727 -16.049 0.686 1.00 85.56 198 GLU A CA 1
ATOM 1510 C C . GLU A 1 198 ? -8.050 -14.676 0.798 1.00 85.56 198 GLU A C 1
ATOM 1512 O O . GLU A 1 198 ? -7.581 -14.279 1.867 1.00 85.56 198 GLU A O 1
ATOM 1517 N N . ARG A 1 199 ? -7.916 -13.946 -0.316 1.00 91.31 199 ARG A N 1
ATOM 1518 C CA . ARG A 1 199 ? -6.995 -12.806 -0.393 1.00 91.31 199 ARG A CA 1
ATOM 1519 C C . ARG A 1 199 ? -7.410 -11.793 -1.444 1.00 91.31 199 ARG A C 1
ATOM 1521 O O . ARG A 1 199 ? -7.689 -12.142 -2.583 1.00 91.31 199 ARG A O 1
ATOM 1528 N N . MET A 1 200 ? -7.269 -10.521 -1.087 1.00 93.69 200 MET A N 1
ATOM 1529 C CA . MET A 1 200 ? -7.191 -9.429 -2.049 1.00 93.69 200 MET A CA 1
ATOM 1530 C C . MET A 1 200 ? -5.776 -8.865 -2.027 1.00 93.69 200 MET A C 1
ATOM 1532 O O . MET A 1 200 ? -5.314 -8.325 -1.018 1.00 93.69 200 MET A O 1
ATOM 1536 N N . ALA A 1 201 ? -5.056 -9.011 -3.134 1.00 93.00 201 ALA A N 1
ATOM 1537 C CA . ALA A 1 201 ? -3.708 -8.479 -3.211 1.00 93.00 201 ALA A CA 1
ATOM 1538 C C . ALA A 1 201 ? -3.717 -6.944 -3.104 1.00 93.00 201 ALA A C 1
ATOM 1540 O O . ALA A 1 201 ? -4.639 -6.285 -3.571 1.00 93.00 201 ALA A O 1
ATOM 1541 N N . SER A 1 202 ? -2.670 -6.372 -2.501 1.00 95.81 202 SER A N 1
ATOM 1542 C CA . SER A 1 202 ? -2.557 -4.916 -2.359 1.00 95.81 202 SER A CA 1
ATOM 1543 C C . SER A 1 202 ? -2.620 -4.243 -3.741 1.00 95.81 202 SER A C 1
ATOM 1545 O O . SER A 1 202 ? -1.815 -4.601 -4.605 1.00 95.81 202 SER A O 1
ATOM 1547 N N . PRO A 1 203 ? -3.510 -3.265 -3.971 1.00 96.88 203 PRO A N 1
ATOM 1548 C CA . PRO A 1 203 ? -3.465 -2.455 -5.192 1.00 96.88 203 PRO A CA 1
ATOM 1549 C C . PRO A 1 203 ? -2.260 -1.507 -5.212 1.00 96.88 203 PRO A C 1
ATOM 1551 O O . PRO A 1 203 ? -1.940 -0.933 -6.246 1.00 96.88 203 PRO A O 1
ATOM 1554 N N . LEU A 1 204 ? -1.591 -1.335 -4.069 1.00 98.38 204 LEU A N 1
ATOM 1555 C CA . LEU A 1 204 ? -0.423 -0.488 -3.916 1.00 98.38 204 LEU A CA 1
ATOM 1556 C C . LEU A 1 204 ? 0.868 -1.278 -4.149 1.00 98.38 204 LEU A C 1
ATOM 1558 O O . LEU A 1 204 ? 1.148 -2.246 -3.430 1.00 98.38 204 LEU A O 1
ATOM 1562 N N . ILE A 1 205 ? 1.680 -0.793 -5.081 1.00 98.38 205 ILE A N 1
ATOM 1563 C CA . ILE A 1 205 ? 3.052 -1.218 -5.342 1.00 98.38 205 ILE A CA 1
ATOM 1564 C C . ILE A 1 205 ? 3.990 -0.109 -4.863 1.00 98.38 205 ILE A C 1
ATOM 1566 O O . ILE A 1 205 ? 3.826 1.048 -5.233 1.00 98.38 205 ILE A O 1
ATOM 1570 N N . ILE A 1 206 ? 4.977 -0.463 -4.043 1.00 98.38 206 ILE A N 1
ATOM 1571 C CA . ILE A 1 206 ? 6.106 0.413 -3.697 1.00 98.38 206 ILE A CA 1
ATOM 1572 C C . ILE A 1 206 ? 7.355 -0.260 -4.224 1.00 98.38 206 ILE A C 1
ATOM 1574 O O . ILE A 1 206 ? 7.563 -1.430 -3.907 1.00 98.38 206 ILE A O 1
ATOM 1578 N N . ARG A 1 207 ? 8.167 0.444 -5.009 1.00 97.06 207 ARG A N 1
ATOM 1579 C CA . ARG A 1 207 ? 9.311 -0.161 -5.698 1.00 97.06 207 ARG A CA 1
ATOM 1580 C C . ARG A 1 207 ? 10.442 0.861 -5.894 1.00 97.06 207 ARG A C 1
ATOM 1582 O O . ARG A 1 207 ? 10.150 2.035 -6.140 1.00 97.06 207 ARG A O 1
ATOM 1589 N N . PRO A 1 208 ? 11.717 0.454 -5.743 1.00 96.50 208 PRO A N 1
ATOM 1590 C CA . PRO A 1 208 ? 12.850 1.275 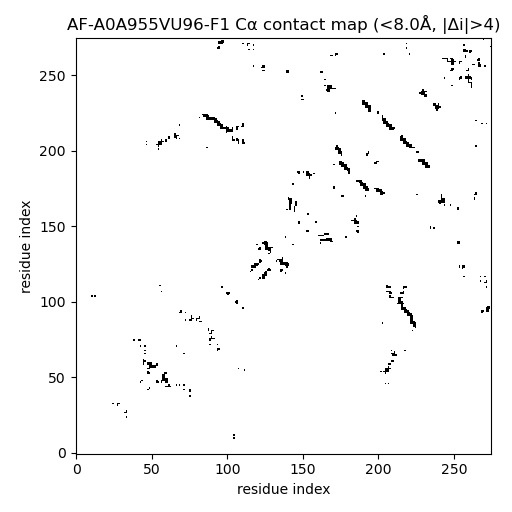-6.145 1.00 96.50 208 PRO A CA 1
ATOM 1591 C C . PRO A 1 208 ? 13.018 1.255 -7.670 1.00 96.50 208 PRO A C 1
ATOM 1593 O O . PRO A 1 208 ? 12.668 0.272 -8.320 1.00 96.50 208 PRO A O 1
ATOM 1596 N N . TYR A 1 209 ? 13.595 2.306 -8.240 1.00 95.50 209 TYR A N 1
ATOM 1597 C CA . TYR A 1 209 ? 13.932 2.369 -9.661 1.00 95.50 209 TYR A CA 1
ATOM 1598 C C . TYR A 1 209 ? 15.266 3.087 -9.870 1.00 95.50 209 TYR A C 1
ATOM 1600 O O . TYR A 1 209 ? 15.657 3.920 -9.050 1.00 95.50 209 TYR A O 1
ATOM 1608 N N . ALA A 1 210 ? 15.975 2.727 -10.939 1.00 93.44 210 ALA A N 1
ATOM 1609 C CA . ALA A 1 210 ? 17.213 3.392 -11.326 1.00 93.44 210 ALA A CA 1
ATOM 1610 C C . ALA A 1 210 ? 16.916 4.788 -11.889 1.00 93.44 210 ALA A C 1
ATOM 1612 O O . ALA A 1 210 ? 15.907 4.981 -12.565 1.00 93.44 210 ALA A O 1
ATOM 1613 N N . ARG A 1 211 ? 17.800 5.741 -11.607 1.00 92.62 211 ARG A N 1
ATOM 1614 C CA . ARG A 1 211 ? 17.864 7.061 -12.246 1.00 92.62 211 ARG A CA 1
ATOM 1615 C C . ARG A 1 211 ? 19.209 7.176 -12.968 1.00 92.62 211 ARG A C 1
ATOM 1617 O O . ARG A 1 211 ? 20.064 6.314 -12.776 1.00 92.62 211 ARG A O 1
ATOM 1624 N N . ASP A 1 212 ? 19.414 8.253 -13.724 1.00 90.94 212 ASP A N 1
ATOM 1625 C CA . ASP A 1 212 ? 20.737 8.567 -14.289 1.00 90.94 212 ASP A CA 1
ATOM 1626 C C . ASP A 1 212 ? 21.805 8.624 -13.187 1.00 90.94 212 ASP A C 1
ATOM 1628 O O . ASP 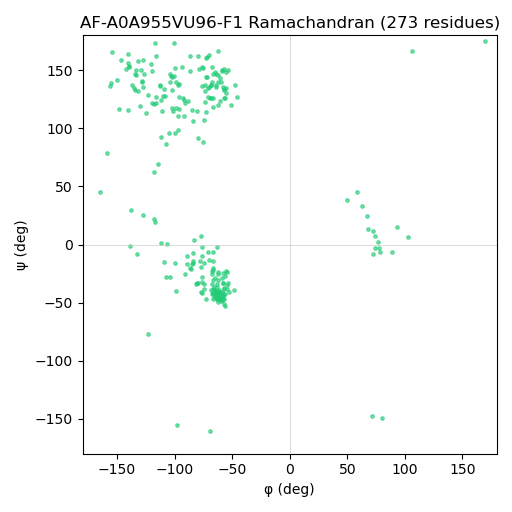A 1 212 ? 22.905 8.099 -13.339 1.00 90.94 212 ASP A O 1
ATOM 1632 N N . GLU A 1 213 ? 21.429 9.173 -12.026 1.00 90.88 213 GLU A N 1
ATOM 1633 C CA . GLU A 1 213 ? 22.241 9.171 -10.815 1.00 90.88 213 GLU A CA 1
ATOM 1634 C C . GLU A 1 213 ? 21.485 8.551 -9.628 1.00 90.88 213 GLU A C 1
ATOM 1636 O O . GLU A 1 213 ? 20.506 9.096 -9.098 1.00 90.88 213 GLU A O 1
ATOM 1641 N N . GLY A 1 214 ? 21.975 7.397 -9.173 1.00 93.94 214 GLY A N 1
ATOM 1642 C CA . GLY A 1 214 ? 21.448 6.689 -8.008 1.00 93.94 214 GLY A CA 1
ATOM 1643 C C . GLY A 1 214 ? 20.077 6.051 -8.246 1.00 93.94 214 GLY A C 1
ATOM 1644 O O . GLY A 1 214 ? 19.756 5.572 -9.333 1.00 93.94 214 GLY A O 1
ATOM 1645 N N . PHE A 1 215 ? 19.271 5.992 -7.187 1.00 96.25 215 PHE A N 1
ATOM 1646 C CA . PHE A 1 215 ? 18.008 5.261 -7.167 1.00 96.25 215 PHE A CA 1
ATOM 1647 C C . PHE A 1 215 ? 16.894 6.079 -6.520 1.00 96.25 215 PHE A C 1
ATOM 1649 O O . PHE A 1 215 ? 17.061 6.658 -5.450 1.00 96.25 215 PHE A O 1
ATOM 1656 N N . GLY A 1 216 ? 15.722 6.086 -7.149 1.00 96.62 216 GLY A N 1
ATOM 1657 C CA . GLY A 1 216 ? 14.494 6.635 -6.582 1.00 96.62 216 GLY A CA 1
ATOM 1658 C C . GLY A 1 216 ? 13.578 5.547 -6.031 1.00 96.62 216 GLY A C 1
ATOM 1659 O O . GLY A 1 216 ? 13.791 4.354 -6.240 1.00 96.62 216 GLY A O 1
ATOM 1660 N N . SER A 1 217 ? 12.502 5.962 -5.365 1.00 97.50 217 SER A N 1
ATOM 1661 C CA . SER A 1 217 ? 11.374 5.085 -5.038 1.00 97.50 217 SER A CA 1
ATOM 1662 C C . SER A 1 217 ? 10.068 5.698 -5.514 1.00 97.50 217 SER A C 1
ATOM 1664 O O . SER A 1 217 ? 9.905 6.920 -5.503 1.00 97.50 217 SER A O 1
ATOM 1666 N N . PHE A 1 218 ? 9.135 4.848 -5.928 1.00 98.38 218 PHE A N 1
ATOM 1667 C CA . PHE A 1 218 ? 7.793 5.264 -6.313 1.00 98.38 218 PHE A CA 1
ATOM 1668 C C . PHE A 1 218 ? 6.725 4.460 -5.577 1.00 98.38 218 PHE A C 1
ATOM 1670 O O . PHE A 1 218 ? 6.966 3.342 -5.108 1.00 98.38 218 PHE A O 1
ATOM 1677 N N . ALA A 1 219 ? 5.531 5.042 -5.515 1.00 98.69 219 ALA A N 1
ATOM 1678 C CA . ALA A 1 219 ? 4.301 4.387 -5.113 1.00 98.69 219 ALA A CA 1
ATOM 1679 C C . ALA A 1 219 ? 3.319 4.418 -6.289 1.00 98.69 219 ALA A C 1
ATOM 1681 O O . ALA A 1 219 ? 2.956 5.487 -6.774 1.00 98.69 219 ALA A O 1
ATOM 1682 N N . LEU A 1 220 ? 2.893 3.240 -6.737 1.00 98.62 220 LEU A N 1
ATOM 1683 C CA . LEU A 1 220 ? 1.901 3.036 -7.788 1.00 98.62 220 LEU A CA 1
ATOM 1684 C C . LEU A 1 220 ? 0.640 2.440 -7.167 1.00 98.62 220 LEU A C 1
ATOM 1686 O O . LEU A 1 220 ? 0.681 1.376 -6.550 1.00 98.62 220 LEU A O 1
ATOM 1690 N N . ARG A 1 221 ? -0.495 3.100 -7.368 1.00 98.06 221 ARG A N 1
ATOM 1691 C CA . ARG A 1 221 ? -1.824 2.565 -7.085 1.00 98.06 221 ARG A CA 1
ATOM 1692 C C . ARG A 1 221 ? -2.434 2.041 -8.377 1.00 98.06 221 ARG A C 1
ATOM 1694 O O . ARG A 1 221 ? -2.726 2.831 -9.269 1.00 98.06 221 ARG A O 1
ATOM 1701 N N . LEU A 1 222 ? -2.696 0.741 -8.428 1.00 97.31 222 LEU A N 1
ATOM 1702 C CA . LEU A 1 222 ? -3.493 0.108 -9.475 1.00 97.31 222 LEU A CA 1
ATOM 1703 C C . LEU A 1 222 ? -4.987 0.400 -9.286 1.00 97.31 222 LEU A C 1
ATOM 1705 O O . LEU A 1 222 ? -5.463 0.556 -8.156 1.00 97.31 222 LEU A O 1
ATOM 1709 N N . SER A 1 223 ? -5.733 0.400 -10.388 1.00 94.69 223 SER A N 1
ATOM 1710 C CA . SER A 1 223 ? -7.193 0.326 -10.347 1.00 94.69 223 SER A CA 1
ATOM 1711 C C . SER A 1 223 ? -7.574 -1.109 -9.991 1.00 94.69 223 SER A C 1
ATOM 1713 O O . SER A 1 223 ? -7.356 -2.014 -10.792 1.00 94.69 223 SER A O 1
ATOM 1715 N N . ALA A 1 224 ? -8.058 -1.349 -8.770 1.00 92.94 224 ALA A N 1
ATOM 1716 C CA . ALA A 1 224 ? -8.473 -2.676 -8.321 1.00 92.94 224 ALA A CA 1
ATOM 1717 C C . ALA A 1 224 ? -9.823 -2.602 -7.592 1.00 92.94 224 ALA A C 1
ATOM 1719 O O . ALA A 1 224 ? -9.982 -1.756 -6.706 1.00 92.94 224 ALA A O 1
ATOM 1720 N N . PRO A 1 225 ? -10.780 -3.487 -7.913 1.00 90.88 225 PRO A N 1
ATOM 1721 C CA . PRO A 1 225 ? -12.070 -3.523 -7.235 1.00 90.88 225 PRO A CA 1
ATOM 1722 C C . PRO A 1 225 ? -11.915 -4.041 -5.802 1.00 90.88 225 PRO A C 1
ATOM 1724 O O . PRO A 1 225 ? -11.233 -5.040 -5.570 1.00 90.88 225 PRO A O 1
ATOM 1727 N N . MET A 1 226 ? -12.573 -3.389 -4.838 1.00 91.56 226 MET A N 1
ATOM 1728 C CA . MET A 1 226 ? -12.690 -3.919 -3.478 1.00 91.56 226 MET A CA 1
ATOM 1729 C C . MET A 1 226 ? -13.637 -5.127 -3.495 1.00 91.56 226 MET A C 1
ATOM 1731 O O . MET A 1 226 ? -14.757 -4.992 -3.993 1.00 91.56 226 MET A O 1
ATOM 1735 N N . PRO A 1 227 ? -13.233 -6.300 -2.972 1.00 90.56 227 PRO A N 1
ATOM 1736 C CA . PRO A 1 227 ? -14.148 -7.420 -2.843 1.00 90.56 227 PRO A CA 1
ATOM 1737 C C . PRO A 1 227 ? -15.289 -7.034 -1.908 1.00 90.56 227 PRO A C 1
ATOM 1739 O O . PRO A 1 227 ? -15.073 -6.380 -0.889 1.00 90.56 227 PRO A O 1
ATOM 1742 N N . THR A 1 228 ? -16.497 -7.453 -2.257 1.00 87.62 228 THR A N 1
ATOM 1743 C CA . THR A 1 228 ? -17.683 -7.329 -1.415 1.00 87.62 228 THR A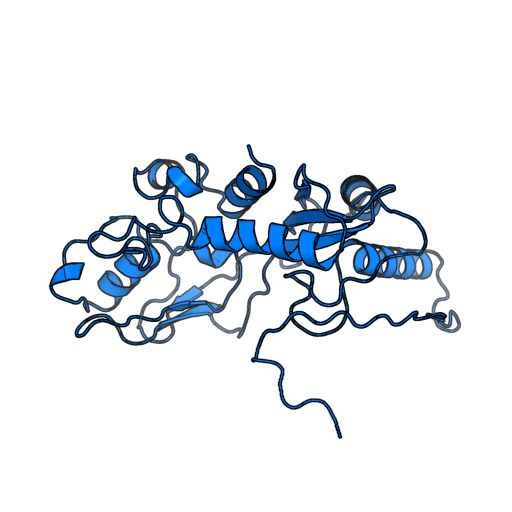 CA 1
ATOM 1744 C C . THR A 1 2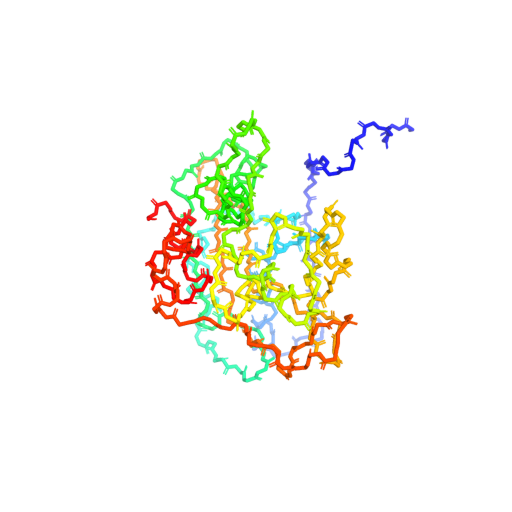28 ? -18.463 -8.647 -1.485 1.00 87.62 228 THR A C 1
ATOM 1746 O O . THR A 1 228 ? -18.575 -9.218 -2.571 1.00 87.62 228 THR A O 1
ATOM 1749 N N . PRO A 1 229 ? -18.971 -9.168 -0.355 1.00 90.25 229 PRO A N 1
ATOM 1750 C CA . PRO A 1 229 ? -18.848 -8.623 0.996 1.00 90.25 229 PRO A CA 1
ATOM 1751 C C . PRO A 1 229 ? -17.488 -8.941 1.654 1.00 90.25 229 PRO A C 1
ATOM 1753 O O . PRO A 1 229 ? -16.747 -9.831 1.232 1.00 90.25 229 PRO A O 1
ATOM 1756 N N . ILE A 1 230 ? -17.164 -8.191 2.708 1.00 92.25 230 ILE A N 1
ATOM 1757 C CA . ILE A 1 230 ? -15.991 -8.402 3.570 1.00 92.25 230 ILE A CA 1
ATOM 1758 C C . ILE A 1 230 ? -16.484 -8.833 4.946 1.00 92.25 230 ILE A C 1
ATOM 1760 O O . ILE A 1 230 ? -17.442 -8.261 5.463 1.00 92.25 230 ILE A O 1
ATOM 1764 N N . GLU A 1 231 ? -15.831 -9.829 5.532 1.00 92.94 231 GLU A N 1
ATOM 1765 C CA . GLU A 1 231 ? -16.203 -10.407 6.821 1.00 92.94 231 GLU A CA 1
ATOM 1766 C C . GLU A 1 231 ? -15.071 -10.284 7.839 1.00 92.94 231 GLU A C 1
ATOM 1768 O O . GLU A 1 231 ? -13.879 -10.202 7.507 1.00 92.94 231 GLU A O 1
ATOM 1773 N N . LEU A 1 232 ? -15.465 -10.298 9.106 1.00 93.00 232 LEU A N 1
ATOM 1774 C CA . LEU A 1 232 ? -14.557 -10.331 10.236 1.00 93.00 232 LEU A CA 1
ATOM 1775 C C . LEU A 1 232 ? -14.585 -11.751 10.817 1.00 93.00 232 LEU A C 1
ATOM 1777 O O . LEU A 1 232 ? -15.456 -12.084 11.614 1.00 93.00 232 LEU A O 1
ATOM 1781 N N . GLY A 1 233 ? -13.628 -12.588 10.401 1.00 76.31 233 GLY A N 1
ATOM 1782 C CA . GLY A 1 233 ? -13.691 -14.059 10.448 1.00 76.31 233 GLY A CA 1
ATOM 1783 C C . GLY A 1 233 ? -13.795 -14.736 11.823 1.00 76.31 233 GLY A C 1
ATOM 1784 O O . GLY A 1 233 ? -13.913 -15.953 11.859 1.00 76.31 233 GLY A O 1
ATOM 1785 N N . ASN A 1 234 ? -13.773 -13.972 12.922 1.00 68.19 234 ASN A N 1
ATOM 1786 C CA . ASN A 1 234 ? -14.006 -14.453 14.295 1.00 68.19 234 ASN A CA 1
ATOM 1787 C C . ASN A 1 234 ? -15.261 -13.821 14.932 1.00 68.19 234 ASN A C 1
ATOM 1789 O O . ASN A 1 234 ? -15.403 -13.787 16.152 1.00 68.19 234 ASN A O 1
ATOM 1793 N N . SER A 1 235 ? -16.161 -13.277 14.118 1.00 65.12 235 SER A N 1
ATOM 1794 C CA . SER A 1 235 ? -17.408 -12.653 14.556 1.00 65.12 235 SER A CA 1
ATOM 1795 C C . SER A 1 235 ? -18.541 -13.007 13.595 1.00 65.12 235 SER A C 1
ATOM 1797 O O . SER A 1 235 ? -18.287 -13.411 12.465 1.00 65.12 235 SER A O 1
ATOM 1799 N N . ALA A 1 236 ? -19.787 -12.795 14.014 1.00 66.69 236 ALA A N 1
ATOM 1800 C CA . ALA A 1 236 ? -20.950 -12.896 13.129 1.00 66.69 236 ALA A CA 1
ATOM 1801 C C . ALA A 1 236 ? -21.118 -11.666 12.202 1.00 66.69 236 ALA A C 1
ATOM 1803 O O . ALA A 1 236 ? -22.157 -11.526 11.560 1.00 66.69 236 ALA A O 1
ATOM 1804 N N . ALA A 1 237 ? -20.149 -10.739 12.176 1.00 79.12 237 ALA A N 1
ATOM 1805 C CA . ALA A 1 237 ? -20.242 -9.515 11.390 1.00 79.12 237 ALA A CA 1
ATOM 1806 C C . ALA A 1 237 ? -19.812 -9.745 9.936 1.00 79.12 237 ALA A C 1
ATOM 1808 O O . ALA A 1 237 ? -18.621 -9.818 9.609 1.00 79.12 237 ALA A O 1
ATOM 1809 N N . ASP A 1 238 ? -20.823 -9.772 9.075 1.00 80.88 238 ASP A N 1
ATOM 1810 C CA . ASP A 1 238 ? -20.689 -9.805 7.627 1.00 80.88 238 ASP A CA 1
ATOM 1811 C C . ASP A 1 238 ? -20.892 -8.415 7.021 1.00 80.88 238 ASP A C 1
ATOM 1813 O O . ASP A 1 238 ? -21.647 -7.586 7.529 1.00 80.88 238 ASP A O 1
ATOM 1817 N N . ASN A 1 239 ? -20.253 -8.195 5.872 1.00 86.50 239 ASN A N 1
ATOM 1818 C CA . ASN A 1 239 ? -20.379 -6.988 5.059 1.00 86.50 239 ASN A CA 1
ATOM 1819 C C . ASN A 1 239 ? -20.010 -5.695 5.807 1.00 86.50 239 ASN A C 1
ATOM 1821 O O . ASN A 1 239 ? -20.707 -4.682 5.721 1.00 86.50 239 ASN A O 1
ATOM 1825 N N . VAL A 1 240 ? -18.898 -5.731 6.544 1.00 89.75 240 VAL A N 1
ATOM 1826 C CA . VAL A 1 240 ? -18.422 -4.561 7.291 1.00 89.75 240 VAL A CA 1
ATOM 1827 C C . VAL A 1 240 ? -17.953 -3.443 6.341 1.00 89.75 240 VAL A C 1
ATOM 1829 O O . VAL A 1 240 ? -17.280 -3.733 5.344 1.00 89.75 240 VAL A O 1
ATOM 1832 N N . PRO A 1 241 ? -18.251 -2.159 6.626 1.00 93.00 241 PRO A N 1
ATOM 1833 C CA . PRO A 1 241 ? -17.821 -1.051 5.775 1.00 93.00 241 PRO A CA 1
ATOM 1834 C C . PRO A 1 241 ? -16.297 -0.924 5.733 1.00 93.00 241 PRO A C 1
ATOM 1836 O O . PRO A 1 241 ? -15.633 -0.957 6.767 1.00 93.00 241 PRO A O 1
ATOM 1839 N N . THR A 1 242 ? -15.718 -0.723 4.551 1.00 93.25 242 THR A N 1
ATOM 1840 C CA . THR A 1 242 ? -14.282 -0.421 4.403 1.00 93.25 242 THR A CA 1
ATOM 1841 C C . THR A 1 242 ? -14.005 1.040 4.095 1.00 93.25 242 THR A C 1
ATOM 1843 O O . THR A 1 242 ? -12.944 1.541 4.451 1.00 93.25 242 THR A O 1
ATOM 1846 N N . ALA A 1 243 ? -14.941 1.727 3.447 1.00 93.62 243 ALA A N 1
ATOM 1847 C CA . ALA A 1 243 ? -14.824 3.144 3.146 1.00 93.62 243 ALA A CA 1
ATOM 1848 C C . ALA A 1 243 ? -15.152 4.001 4.375 1.00 93.62 243 ALA A C 1
ATOM 1850 O O . ALA A 1 243 ? -15.952 3.616 5.225 1.00 93.62 243 ALA A O 1
ATOM 1851 N N . ILE A 1 244 ? -14.541 5.179 4.422 1.00 94.94 244 ILE A N 1
ATOM 1852 C CA . ILE A 1 244 ? -14.884 6.266 5.340 1.00 94.94 244 ILE A CA 1
ATOM 1853 C C . ILE A 1 244 ? -15.372 7.457 4.518 1.00 94.94 244 ILE A C 1
ATOM 1855 O O . ILE A 1 244 ? -15.106 7.549 3.321 1.00 94.94 244 ILE A O 1
ATOM 1859 N N . THR A 1 245 ? -16.055 8.389 5.160 1.00 95.25 245 THR A N 1
ATOM 1860 C CA . THR A 1 245 ? -16.453 9.671 4.573 1.00 95.25 245 THR A CA 1
ATOM 1861 C C . THR A 1 245 ? -15.349 10.718 4.717 1.00 95.25 245 THR A C 1
ATOM 1863 O O . THR A 1 245 ? -14.475 10.612 5.580 1.00 95.25 245 THR A O 1
ATOM 1866 N N . ASP A 1 246 ? -15.407 11.794 3.927 1.00 94.19 246 ASP A N 1
ATOM 1867 C CA . ASP A 1 246 ? -14.481 12.922 4.103 1.00 94.19 246 ASP A CA 1
ATOM 1868 C C . ASP A 1 246 ? -14.644 13.592 5.479 1.00 94.19 246 ASP A C 1
ATOM 1870 O O . ASP A 1 246 ? -13.692 14.138 6.031 1.00 94.19 246 ASP A O 1
ATOM 1874 N N . ALA A 1 247 ? -15.850 13.573 6.057 1.00 92.75 247 ALA A N 1
ATOM 1875 C CA . ALA A 1 247 ? -16.085 14.086 7.405 1.00 92.75 247 ALA A CA 1
ATOM 1876 C C . ALA A 1 247 ? -15.318 13.265 8.455 1.00 92.75 247 ALA A C 1
ATOM 1878 O O . ALA A 1 247 ? -14.626 13.832 9.299 1.00 92.75 247 ALA A O 1
ATOM 1879 N N . GLU A 1 248 ? -15.364 11.935 8.357 1.00 93.88 248 GLU A N 1
ATOM 1880 C CA . GLU A 1 248 ? -14.584 11.040 9.219 1.00 93.88 248 GLU A CA 1
ATOM 1881 C C . GLU A 1 248 ? -13.075 11.224 8.992 1.00 93.88 248 GLU A C 1
ATOM 1883 O O . GLU A 1 248 ? -12.315 11.325 9.959 1.00 93.88 248 GLU A O 1
ATOM 1888 N N . ALA A 1 249 ? -12.636 11.375 7.737 1.00 93.62 249 ALA A N 1
ATOM 1889 C CA . ALA A 1 249 ? -11.236 11.635 7.397 1.00 93.62 249 ALA A CA 1
ATOM 1890 C C . ALA A 1 249 ? -10.701 12.967 7.965 1.00 93.62 249 ALA A C 1
ATOM 1892 O O . ALA A 1 249 ? -9.495 13.096 8.189 1.00 93.62 249 ALA A O 1
ATOM 1893 N N . ARG A 1 250 ? -11.577 13.950 8.227 1.00 92.25 250 ARG A N 1
ATOM 1894 C CA . ARG A 1 250 ? -11.240 15.240 8.862 1.00 92.25 250 ARG A CA 1
ATOM 1895 C C . ARG A 1 250 ? -11.193 15.195 10.391 1.00 92.25 250 ARG A C 1
ATOM 1897 O O . ARG A 1 250 ? -10.766 16.180 10.987 1.00 92.25 250 ARG A O 1
ATOM 1904 N N . SER A 1 251 ? -11.597 14.091 11.023 1.00 91.12 251 SER A N 1
ATOM 1905 C CA . SER A 1 251 ? -11.516 13.942 12.483 1.00 91.12 251 SER A CA 1
ATOM 1906 C C . SER A 1 251 ? -10.079 14.093 12.994 1.00 91.12 251 SER A C 1
ATOM 1908 O O . SER A 1 251 ? -9.133 13.697 12.312 1.00 91.12 251 SER A O 1
ATOM 1910 N N . ASP A 1 252 ? -9.902 14.597 14.218 1.00 85.50 252 ASP A N 1
ATOM 1911 C CA . ASP A 1 252 ? -8.577 14.886 14.796 1.00 85.50 252 ASP A CA 1
ATOM 1912 C C . ASP A 1 252 ? -7.609 13.694 14.756 1.00 85.50 252 ASP A C 1
ATOM 1914 O O . ASP A 1 252 ? -6.400 13.856 14.580 1.00 85.50 252 ASP A O 1
ATOM 1918 N N . LEU A 1 253 ? -8.138 12.474 14.877 1.00 87.62 253 LEU A N 1
ATOM 1919 C CA . LEU A 1 253 ? -7.343 11.251 14.820 1.00 87.62 253 LEU A CA 1
ATOM 1920 C C . LEU A 1 253 ? -6.854 10.947 13.405 1.00 87.62 253 LEU A C 1
ATOM 1922 O O . LEU A 1 253 ? -5.679 10.633 13.219 1.00 87.62 253 LEU A O 1
ATOM 1926 N N . MET A 1 254 ? -7.736 11.034 12.409 1.00 89.25 254 MET A N 1
ATOM 1927 C CA . MET A 1 254 ? -7.430 10.600 11.045 1.00 89.25 254 MET A CA 1
ATOM 1928 C C . MET A 1 254 ? -6.859 11.712 10.170 1.00 89.25 254 MET A C 1
ATOM 1930 O O . MET A 1 254 ? -6.070 11.401 9.280 1.00 89.25 254 MET A O 1
ATOM 1934 N N . ARG A 1 255 ? -7.139 12.991 10.458 1.00 89.44 255 ARG A N 1
ATOM 1935 C CA . ARG A 1 255 ? -6.660 14.138 9.666 1.00 89.44 255 ARG A CA 1
ATOM 1936 C C . ARG A 1 255 ? -5.144 14.137 9.495 1.00 89.44 255 ARG A C 1
ATOM 1938 O O . ARG A 1 255 ? -4.648 14.494 8.440 1.00 89.44 255 ARG A O 1
ATOM 1945 N N . THR A 1 256 ? -4.404 13.677 10.503 1.00 86.62 256 THR A N 1
ATOM 1946 C CA . THR A 1 256 ? -2.932 13.600 10.434 1.00 86.62 256 THR A CA 1
ATOM 1947 C C . THR A 1 256 ? -2.385 12.619 9.398 1.00 86.62 256 THR A C 1
ATOM 1949 O O . THR A 1 256 ? -1.286 12.831 8.897 1.00 86.62 256 THR A O 1
ATOM 1952 N N . ALA A 1 257 ? -3.123 11.556 9.076 1.00 85.88 257 ALA A N 1
ATOM 1953 C CA . ALA A 1 257 ? -2.743 10.617 8.024 1.00 85.88 257 ALA A CA 1
ATOM 1954 C C . ALA A 1 257 ? -3.478 10.916 6.713 1.00 85.88 257 ALA A C 1
ATOM 1956 O O . ALA A 1 257 ? -2.897 10.801 5.642 1.00 85.88 257 ALA A O 1
ATOM 1957 N N . LEU A 1 258 ? -4.758 11.273 6.793 1.00 92.00 258 LEU A N 1
ATOM 1958 C CA . LEU A 1 258 ? -5.649 11.330 5.638 1.00 92.00 258 LEU A CA 1
ATOM 1959 C C . LEU A 1 258 ? -5.845 12.732 5.072 1.00 92.00 258 LEU A C 1
ATOM 1961 O O . LEU A 1 258 ? -6.341 12.852 3.959 1.00 92.00 258 LEU A O 1
ATOM 1965 N N . ASP A 1 259 ? -5.487 13.778 5.818 1.00 88.38 259 ASP A N 1
ATOM 1966 C CA . ASP A 1 259 ? -5.631 15.180 5.409 1.00 88.38 259 ASP A CA 1
ATOM 1967 C C . ASP A 1 259 ? -7.041 15.512 4.873 1.00 88.38 259 ASP A C 1
ATOM 1969 O O . ASP A 1 259 ? -7.228 16.220 3.889 1.00 88.38 259 ASP A O 1
ATOM 1973 N N . GLY A 1 260 ? -8.070 14.920 5.495 1.00 90.00 260 GLY A N 1
ATOM 1974 C CA . GLY A 1 260 ? -9.466 15.094 5.091 1.00 90.00 260 GLY A CA 1
ATOM 1975 C C . GLY A 1 260 ? -9.889 14.370 3.808 1.00 90.00 260 GLY A C 1
ATOM 1976 O O . GLY A 1 260 ? -11.014 14.582 3.363 1.00 90.00 260 GLY A O 1
ATOM 1977 N N . ASN A 1 261 ? -9.035 13.520 3.234 1.00 91.62 261 ASN A N 1
ATOM 1978 C CA . ASN A 1 261 ? -9.324 12.729 2.042 1.00 91.62 261 ASN A CA 1
ATOM 1979 C C . ASN A 1 261 ? -9.789 11.307 2.411 1.00 91.62 261 ASN A C 1
ATOM 1981 O O . ASN A 1 261 ? -9.027 10.524 2.983 1.00 91.62 261 ASN A O 1
ATOM 1985 N N . SER A 1 262 ? -11.031 10.956 2.063 1.00 94.56 262 SER A N 1
ATOM 1986 C CA . SER A 1 262 ? -11.574 9.601 2.260 1.00 94.56 262 SER A CA 1
ATOM 1987 C C . SER A 1 262 ? -10.909 8.522 1.397 1.00 94.56 262 SER A C 1
ATOM 1989 O O . SER A 1 262 ? -10.949 7.336 1.740 1.00 94.56 262 SER A O 1
ATOM 1991 N N . ASP A 1 263 ? -10.248 8.904 0.304 1.00 95.69 263 ASP A N 1
ATOM 1992 C CA . ASP A 1 263 ? -9.448 8.003 -0.516 1.00 95.69 263 ASP A CA 1
ATOM 1993 C C . ASP A 1 263 ? -8.116 7.685 0.177 1.00 95.69 263 ASP A C 1
ATOM 1995 O O . ASP A 1 263 ? -7.095 8.337 -0.044 1.00 95.69 263 ASP A O 1
ATOM 1999 N N . VAL A 1 264 ? -8.118 6.641 1.010 1.00 96.81 264 VAL A N 1
ATOM 2000 C CA . VAL A 1 264 ? -6.969 6.211 1.830 1.00 96.81 264 VAL A CA 1
ATOM 2001 C C . VAL A 1 264 ? -5.690 6.012 1.010 1.00 96.81 264 VAL A C 1
ATOM 2003 O O . VAL A 1 264 ? -4.601 6.377 1.459 1.00 96.81 264 VAL A O 1
ATOM 2006 N N . LEU A 1 265 ? -5.792 5.428 -0.190 1.00 97.19 265 LEU A N 1
ATOM 2007 C CA . LEU A 1 265 ? -4.624 5.248 -1.056 1.00 97.19 265 LEU A CA 1
ATOM 2008 C C . LEU A 1 265 ? -4.208 6.567 -1.699 1.00 97.19 265 LEU A C 1
ATOM 2010 O O . LEU A 1 265 ? -3.013 6.814 -1.800 1.00 97.19 265 LEU A O 1
ATOM 2014 N N . GLY A 1 266 ? -5.156 7.419 -2.096 1.00 96.62 266 GLY A N 1
ATOM 2015 C CA . GLY A 1 266 ? -4.870 8.776 -2.567 1.00 96.62 266 GLY A CA 1
ATOM 2016 C C . GLY A 1 266 ? -4.130 9.616 -1.523 1.00 96.62 266 GLY A C 1
ATOM 2017 O O . GLY A 1 266 ? -3.089 10.194 -1.833 1.00 96.62 266 GLY A O 1
ATOM 2018 N N . ALA A 1 267 ? -4.600 9.605 -0.273 1.00 96.88 267 ALA A N 1
ATOM 2019 C CA . ALA A 1 267 ? -3.925 10.238 0.858 1.00 96.88 267 ALA A CA 1
ATOM 2020 C C . ALA A 1 267 ? -2.517 9.668 1.077 1.00 96.88 267 ALA A C 1
ATOM 2022 O O . ALA A 1 267 ? -1.569 10.418 1.304 1.00 96.88 267 ALA A O 1
ATOM 2023 N N . PHE A 1 268 ? -2.348 8.347 0.938 1.00 97.69 268 PHE A N 1
ATOM 2024 C CA . PHE A 1 268 ? -1.023 7.739 1.000 1.00 97.69 268 PHE A CA 1
ATOM 2025 C C . PHE A 1 268 ? -0.106 8.196 -0.139 1.00 97.69 268 PHE A C 1
ATOM 2027 O O . PHE A 1 268 ? 1.070 8.420 0.122 1.00 97.69 268 PHE A O 1
ATOM 2034 N N . LEU A 1 269 ? -0.594 8.339 -1.378 1.00 97.81 269 LEU A N 1
ATOM 2035 C CA . LEU A 1 269 ? 0.230 8.842 -2.485 1.00 97.81 269 LEU A CA 1
ATOM 2036 C C . LEU A 1 269 ? 0.687 10.285 -2.214 1.00 97.81 269 LEU A C 1
ATOM 2038 O O . LEU A 1 269 ? 1.877 10.562 -2.342 1.00 97.81 269 LEU A O 1
ATOM 2042 N N . LYS A 1 270 ? -0.211 11.165 -1.749 1.00 96.44 270 LYS A N 1
ATOM 2043 C CA . LYS A 1 270 ? 0.147 12.534 -1.330 1.00 96.44 270 LYS A CA 1
ATOM 2044 C C . LYS A 1 270 ? 1.238 12.511 -0.252 1.00 96.44 270 LYS A C 1
ATOM 2046 O O . LYS A 1 270 ? 2.329 13.044 -0.441 1.00 96.44 270 LYS A O 1
ATOM 2051 N N . PHE A 1 271 ? 1.000 11.748 0.818 1.00 96.06 271 PHE A N 1
ATOM 2052 C CA . PHE A 1 271 ? 1.994 11.546 1.866 1.00 96.06 271 PHE A CA 1
ATOM 2053 C C . PHE A 1 271 ? 3.302 10.980 1.299 1.00 96.06 271 PHE A C 1
ATOM 2055 O O . PHE A 1 271 ? 4.378 11.413 1.679 1.00 96.06 271 PHE A O 1
ATOM 2062 N N . PHE A 1 272 ? 3.277 10.019 0.380 1.00 97.38 272 PHE A N 1
ATOM 2063 C CA . PHE A 1 272 ? 4.490 9.428 -0.183 1.00 97.38 272 PHE A CA 1
ATOM 2064 C C . PHE A 1 272 ? 5.355 10.454 -0.926 1.00 97.38 272 PHE A C 1
ATOM 2066 O O . PHE A 1 272 ? 6.575 10.423 -0.756 1.00 97.38 272 PHE A O 1
ATOM 2073 N N . ALA A 1 273 ? 4.734 11.362 -1.684 1.00 95.81 273 ALA A N 1
ATOM 2074 C CA . ALA A 1 273 ? 5.410 12.434 -2.416 1.00 95.81 273 ALA A CA 1
ATOM 2075 C C . ALA A 1 273 ? 6.063 13.483 -1.493 1.00 95.81 273 ALA A C 1
ATOM 2077 O O . ALA A 1 273 ? 7.035 14.121 -1.888 1.00 95.81 273 ALA A O 1
ATOM 2078 N N . GLY A 1 274 ? 5.609 13.585 -0.239 1.00 87.25 274 GLY A N 1
ATOM 2079 C CA . GLY A 1 274 ? 6.083 14.593 0.715 1.00 87.25 274 GLY A CA 1
ATOM 2080 C C . GLY A 1 274 ? 5.232 15.865 0.745 1.00 87.25 274 GLY A C 1
ATOM 2081 O O . GLY A 1 274 ? 5.690 16.851 1.319 1.00 87.25 274 GLY A O 1
ATOM 2082 N N . ASP A 1 275 ? 4.032 15.803 0.164 1.00 60.91 275 ASP A N 1
ATOM 2083 C CA . ASP A 1 275 ? 3.019 16.866 0.129 1.00 60.91 275 ASP A CA 1
ATOM 2084 C C . ASP A 1 275 ? 2.103 16.875 1.366 1.00 60.91 275 ASP A C 1
ATOM 2086 O O . ASP A 1 275 ? 1.969 15.819 2.037 1.00 60.91 275 ASP A O 1
#

Secondary structure (DSSP, 8-state):
-------TT---------------GGG--SHHHHHHHHHHHHHHHHH--SSTTGGGTTT----SS---HHHHHHHHHTT--PPTT--EEEEEEEEE-S--BSSHHHHHHHHHHHHHHHHH-BTTTBPPPSS-TTS--SBSSTHHHHHHHHHT---GGGSS-S------GGGGG-B-EEEP--STTSPP-EEEEESSSS-B--SEEEEEEE-SSSEEEEEEEEE-PPPSSEEETTSS-BS------HHHHTSTTTHHHHTT-S-HHHHHHHHHHT-

Mean predicted aligned error: 6.9 Å

Radius of gyration: 21.01 Å; Cα contacts (8 Å, |Δi|>4): 488; chains: 1; bounding box: 49×41×66 Å

pLDDT: mean 87.68, std 1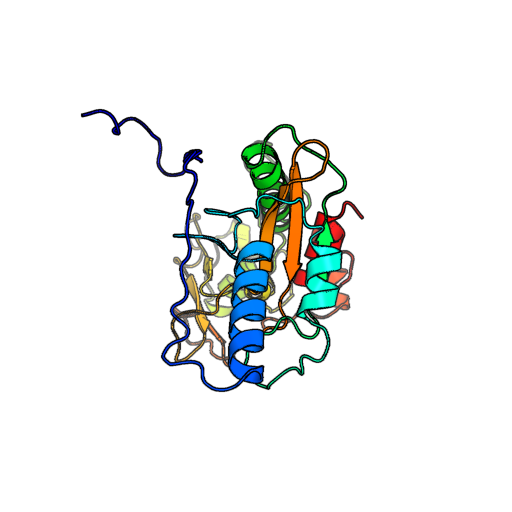3.49, range [36.53, 98.69]

Nearest PDB structures (foldseek):
  3x37-assembly1_B  TM=4.499E-01  e=4.051E+00  Zygosaccharomyces rouxii CBS 732
  5n83-assembly1_C  TM=2.470E-01  e=2.841E+00  Murine adenovirus 2

Solvent-accessible surface area (backbone atoms only — not comparable to full-atom values): 15636 Å² total; per-residue (Å²): 144,88,86,86,84,71,63,94,84,67,87,72,88,80,93,72,86,84,91,76,89,84,78,80,58,91,83,54,88,47,72,68,56,49,50,51,51,51,52,52,51,51,48,38,47,73,68,37,46,50,83,70,60,25,55,65,25,32,47,54,53,78,65,99,58,76,61,59,67,66,60,50,47,55,63,72,23,57,90,50,72,76,50,89,88,45,74,34,60,28,85,38,50,74,42,54,35,86,58,70,24,89,37,55,64,56,13,34,51,52,46,52,46,45,57,47,35,51,61,58,23,62,68,24,14,12,37,60,25,91,88,41,81,88,48,61,38,61,67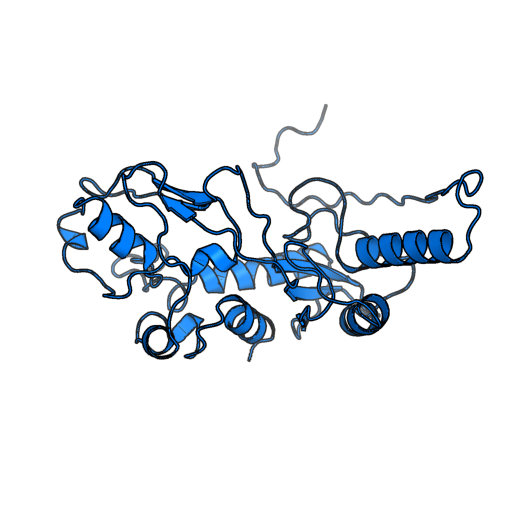,37,56,36,43,69,44,34,49,27,61,75,70,72,26,48,20,83,91,49,66,67,60,93,55,88,55,75,27,34,55,69,51,70,63,24,31,57,44,79,46,83,58,90,55,78,54,36,47,71,73,35,38,39,28,42,59,99,47,83,63,41,75,48,38,48,32,32,36,39,42,60,44,98,73,43,6,28,19,36,42,36,38,43,33,56,72,79,72,76,49,26,26,36,78,79,56,94,51,65,59,58,48,42,68,59,48,43,70,60,17,50,33,87,51,33,25,62,45,25,72,35,36,40,50,58,65,60,23,46,48,41,51,52,44,71,101